Protein AF-A0A6G9CV41-F1 (afdb_monomer)

Secondary structure (DSSP, 8-state):
-PPPEEEEEESSSSSHHHHHHHHHHHHHGGGSEEEEEESS--SS--HHHHHHHHTTT---TT----B--HHHHHT-SEEEESS-GGGSPP-TT-EEEE------TT--HHHHHHHHHHHHHHHHHHHHHHHHHHHHHHHHHS-PPP------------------------------

pLDDT: mean 81.45, std 17.75, range [38.91, 98.25]

Structure (mmCIF, N/CA/C/O backbone):
data_AF-A0A6G9CV41-F1
#
_entry.id   AF-A0A6G9CV41-F1
#
loop_
_atom_site.group_PDB
_atom_site.id
_atom_site.type_symbol
_atom_site.label_atom_id
_atom_site.label_alt_id
_atom_site.label_comp_id
_atom_site.label_asym_id
_atom_site.label_entity_id
_atom_site.label_seq_id
_atom_site.pdbx_PDB_ins_code
_atom_site.Cartn_x
_atom_site.Cartn_y
_atom_site.Cartn_z
_atom_site.occupancy
_atom_site.B_iso_or_equiv
_atom_site.auth_seq_id
_atom_site.auth_comp_id
_atom_site.auth_asym_id
_atom_site.auth_atom_id
_atom_site.pdbx_PDB_model_num
ATOM 1 N N . MET A 1 1 ? -14.708 -3.756 19.371 1.00 55.50 1 MET A N 1
ATOM 2 C CA . MET A 1 1 ? -14.633 -2.964 18.124 1.00 55.50 1 MET A CA 1
ATOM 3 C C . MET A 1 1 ? -13.743 -3.696 17.136 1.00 55.50 1 MET A C 1
ATOM 5 O O . MET A 1 1 ? -12.751 -4.275 17.571 1.00 55.50 1 MET A O 1
ATOM 9 N N . SER A 1 2 ? -14.109 -3.706 15.856 1.00 77.62 2 SER A N 1
ATOM 10 C CA . SER A 1 2 ? -13.261 -4.227 14.778 1.00 77.62 2 SER A CA 1
ATOM 11 C C . SER A 1 2 ? -12.025 -3.343 14.586 1.00 77.62 2 SER A C 1
ATOM 13 O O . SER A 1 2 ? -12.029 -2.160 14.935 1.00 77.62 2 SER A O 1
ATOM 15 N N . LYS A 1 3 ? -10.938 -3.938 14.090 1.00 87.19 3 LYS A N 1
ATOM 16 C CA . LYS A 1 3 ? -9.733 -3.202 13.695 1.00 87.19 3 LYS A CA 1
ATOM 17 C C . LYS A 1 3 ? -10.045 -2.410 12.416 1.00 87.19 3 LYS A C 1
ATOM 19 O O . LYS A 1 3 ? -10.735 -2.965 11.563 1.00 87.19 3 LYS A O 1
ATOM 24 N N . PRO A 1 4 ? -9.558 -1.163 12.261 1.00 92.19 4 PRO A N 1
ATOM 25 C CA . PRO A 1 4 ? -9.661 -0.456 10.991 1.00 92.19 4 PRO A CA 1
ATOM 26 C C . PRO A 1 4 ? -8.990 -1.258 9.884 1.00 92.19 4 PRO A C 1
ATOM 28 O O . PRO A 1 4 ? -7.969 -1.904 10.122 1.00 92.19 4 PRO A O 1
ATOM 31 N N . SER A 1 5 ? -9.536 -1.178 8.682 1.00 94.00 5 SER A N 1
ATOM 32 C CA . SER A 1 5 ? -9.047 -1.913 7.523 1.00 94.00 5 SER A CA 1
ATOM 33 C C . SER A 1 5 ? -8.677 -0.977 6.374 1.00 94.00 5 SER A C 1
ATOM 35 O O . SER A 1 5 ? -9.426 -0.063 6.021 1.00 94.00 5 SER A O 1
ATOM 37 N N . VAL A 1 6 ? -7.497 -1.190 5.789 1.00 96.56 6 VAL A N 1
ATOM 38 C CA . VAL A 1 6 ? -6.932 -0.343 4.731 1.00 96.56 6 VAL A CA 1
ATOM 39 C C . VAL A 1 6 ? -6.604 -1.182 3.500 1.00 96.56 6 VAL A C 1
ATOM 41 O O . VAL A 1 6 ? -5.874 -2.171 3.586 1.00 96.56 6 VAL A O 1
ATOM 44 N N . LEU A 1 7 ? -7.094 -0.746 2.340 1.00 96.25 7 LEU A N 1
ATOM 45 C CA . LEU A 1 7 ? -6.783 -1.316 1.033 1.00 96.25 7 LEU A CA 1
ATOM 46 C C . LEU A 1 7 ? -5.923 -0.360 0.209 1.00 96.25 7 LEU A C 1
ATOM 48 O O . LEU A 1 7 ? -6.347 0.744 -0.122 1.00 96.25 7 LEU A O 1
ATOM 52 N N . PHE A 1 8 ? -4.750 -0.828 -0.207 1.00 96.25 8 PHE A N 1
ATOM 53 C CA . PHE A 1 8 ? -3.878 -0.133 -1.150 1.00 96.25 8 PHE A CA 1
ATOM 54 C C . PHE A 1 8 ? -4.055 -0.659 -2.578 1.00 96.25 8 PHE A C 1
ATOM 56 O O . PHE A 1 8 ? -3.847 -1.845 -2.840 1.00 96.25 8 PHE A O 1
ATOM 63 N N . VAL A 1 9 ? -4.362 0.225 -3.527 1.00 94.06 9 VAL A N 1
ATOM 64 C CA . VAL A 1 9 ? -4.626 -0.136 -4.926 1.00 94.06 9 VAL A CA 1
ATOM 65 C C . VAL A 1 9 ? -3.662 0.583 -5.865 1.00 94.06 9 VAL A C 1
ATOM 67 O O . VAL A 1 9 ? -3.531 1.802 -5.820 1.00 94.06 9 VAL A O 1
ATOM 70 N N . CYS A 1 10 ? -3.001 -0.159 -6.752 1.00 91.88 10 CYS A N 1
ATOM 71 C CA . CYS A 1 10 ? -2.291 0.405 -7.909 1.00 91.88 10 CYS A CA 1
ATOM 72 C C . CYS A 1 10 ? -2.593 -0.419 -9.171 1.00 91.88 10 CYS A C 1
ATOM 74 O O . CYS A 1 10 ? -3.438 -1.303 -9.127 1.00 91.88 10 CYS A O 1
ATOM 76 N N . VAL A 1 11 ? -1.948 -0.152 -10.309 1.00 91.25 11 VAL A N 1
ATOM 77 C CA . VAL A 1 11 ? -2.219 -0.925 -11.539 1.00 91.25 11 VAL A CA 1
ATOM 78 C C . VAL A 1 11 ? -1.782 -2.386 -11.382 1.00 91.25 11 VAL A C 1
ATOM 80 O O . VAL A 1 11 ? -2.610 -3.291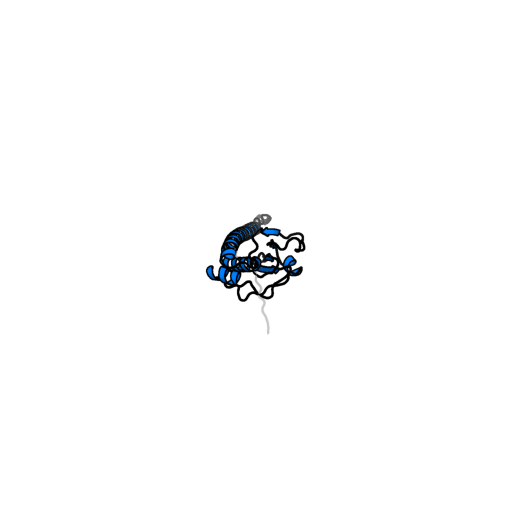 -11.400 1.00 91.25 11 VAL A O 1
ATOM 83 N N . HIS A 1 12 ? -0.489 -2.615 -11.143 1.00 91.94 12 HIS A N 1
ATOM 84 C CA . HIS A 1 12 ? 0.109 -3.954 -11.217 1.00 91.94 12 HIS A CA 1
ATOM 85 C C . HIS A 1 12 ? 0.164 -4.727 -9.898 1.00 91.94 12 HIS A C 1
ATOM 87 O O . HIS A 1 12 ? 0.613 -5.868 -9.878 1.00 91.94 12 HIS A O 1
ATOM 93 N N . ASN A 1 13 ? -0.201 -4.103 -8.778 1.00 94.06 13 ASN A N 1
ATOM 94 C CA . ASN A 1 13 ? 0.005 -4.649 -7.433 1.00 94.06 13 ASN A CA 1
ATOM 95 C C . ASN A 1 13 ? 1.415 -5.223 -7.177 1.00 94.06 13 ASN A C 1
ATOM 97 O O . ASN A 1 13 ? 1.583 -6.189 -6.440 1.00 94.06 13 ASN A O 1
ATOM 101 N N . ALA A 1 14 ? 2.434 -4.619 -7.791 1.00 92.50 14 ALA A N 1
ATOM 102 C CA . ALA A 1 14 ? 3.810 -5.118 -7.763 1.00 92.50 14 ALA A CA 1
ATOM 103 C C . ALA A 1 14 ? 4.819 -4.119 -7.173 1.00 92.50 14 ALA A C 1
ATOM 105 O O . ALA A 1 14 ? 5.957 -4.487 -6.916 1.00 92.50 14 ALA A O 1
ATOM 106 N N . GLY A 1 15 ? 4.428 -2.857 -6.969 1.00 92.69 15 GLY A N 1
ATOM 107 C CA . GLY A 1 15 ? 5.320 -1.782 -6.514 1.00 92.69 15 GLY A CA 1
ATOM 108 C C . GLY A 1 15 ? 4.691 -0.958 -5.397 1.00 92.69 15 GLY A C 1
ATOM 109 O O . GLY A 1 15 ? 4.637 -1.405 -4.258 1.00 92.69 15 GLY A O 1
ATOM 110 N N . ARG A 1 16 ? 4.166 0.229 -5.733 1.00 94.06 16 ARG A N 1
ATOM 111 C CA . ARG A 1 16 ? 3.591 1.212 -4.787 1.00 94.06 16 ARG A CA 1
ATOM 112 C C . ARG A 1 16 ? 2.664 0.600 -3.727 1.00 94.06 16 ARG A C 1
ATOM 114 O O . ARG A 1 16 ? 2.904 0.764 -2.537 1.00 94.06 16 ARG A O 1
ATOM 121 N N . SER A 1 17 ? 1.655 -0.165 -4.144 1.00 95.06 17 SER A N 1
ATOM 122 C CA . SER A 1 17 ? 0.706 -0.799 -3.217 1.00 95.06 17 SER A CA 1
ATOM 123 C C . SER A 1 17 ? 1.328 -1.878 -2.329 1.00 95.06 17 SER A C 1
ATOM 125 O O . SER A 1 17 ? 0.874 -2.052 -1.204 1.00 95.06 17 SER A O 1
ATOM 127 N N . GLN A 1 18 ? 2.358 -2.587 -2.805 1.00 96.44 18 GLN A N 1
ATOM 128 C CA . GLN A 1 18 ? 3.073 -3.587 -2.006 1.00 96.44 18 GLN A CA 1
ATOM 129 C C . GLN A 1 18 ? 3.981 -2.919 -0.977 1.00 96.44 18 GLN A C 1
ATOM 131 O O . GLN A 1 18 ? 3.980 -3.318 0.181 1.00 96.44 18 GLN A O 1
ATOM 136 N N . MET A 1 19 ? 4.692 -1.856 -1.368 1.00 96.81 19 MET A N 1
ATOM 137 C CA . MET A 1 19 ? 5.495 -1.061 -0.435 1.00 96.81 19 MET A CA 1
ATOM 138 C C . MET A 1 19 ? 4.618 -0.445 0.660 1.00 96.81 19 MET A C 1
ATOM 140 O O . MET A 1 19 ? 4.931 -0.570 1.840 1.00 96.81 19 MET A O 1
ATOM 144 N N . ALA A 1 20 ? 3.479 0.148 0.286 1.00 97.38 20 ALA A N 1
ATOM 145 C CA . ALA A 1 20 ? 2.549 0.745 1.242 1.00 97.38 20 ALA A CA 1
ATOM 146 C C . ALA A 1 20 ? 1.973 -0.290 2.222 1.00 97.38 20 ALA A C 1
ATOM 148 O O . ALA A 1 20 ? 1.951 -0.052 3.429 1.00 97.38 20 ALA A O 1
ATOM 149 N N . ALA A 1 21 ? 1.573 -1.464 1.720 1.00 97.25 21 ALA A N 1
ATOM 150 C CA . ALA A 1 21 ? 1.106 -2.557 2.566 1.00 97.25 21 ALA A CA 1
ATOM 151 C C . ALA A 1 21 ? 2.210 -3.099 3.487 1.00 97.25 21 ALA A C 1
ATOM 153 O O . ALA A 1 21 ? 1.949 -3.360 4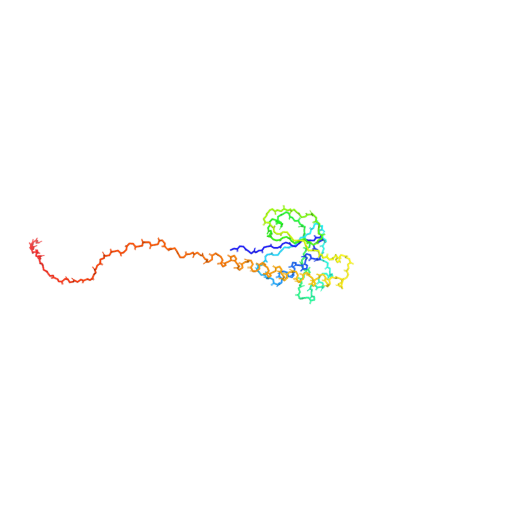.661 1.00 97.25 21 ALA A O 1
ATOM 154 N N . GLY A 1 22 ? 3.439 -3.228 2.981 1.00 97.12 22 GLY A N 1
ATOM 155 C CA . GLY A 1 22 ? 4.604 -3.629 3.766 1.00 97.12 22 GLY A CA 1
ATOM 156 C C . GLY A 1 22 ? 4.883 -2.667 4.919 1.00 97.12 22 GLY A C 1
ATOM 157 O O . GLY A 1 22 ? 4.965 -3.104 6.064 1.00 97.12 22 GLY A O 1
ATOM 158 N N . PHE A 1 23 ? 4.940 -1.359 4.647 1.00 98.25 23 PHE A N 1
ATOM 159 C CA . PHE A 1 23 ? 5.115 -0.347 5.693 1.00 98.25 23 PHE A CA 1
ATOM 160 C C . PHE A 1 23 ? 3.979 -0.355 6.708 1.00 98.25 23 PHE A C 1
ATOM 162 O O . PHE A 1 23 ? 4.246 -0.365 7.905 1.00 98.25 23 PHE A O 1
ATOM 169 N N . LEU A 1 24 ? 2.719 -0.379 6.258 1.00 96.94 24 LEU A N 1
ATOM 170 C CA . LEU A 1 24 ? 1.586 -0.325 7.180 1.00 96.94 24 LEU A CA 1
ATOM 171 C C . LEU A 1 24 ? 1.568 -1.555 8.091 1.00 96.94 24 LEU A C 1
ATOM 173 O O . LEU A 1 24 ? 1.383 -1.413 9.294 1.00 96.94 24 LEU A O 1
ATOM 177 N N . SER A 1 25 ? 1.831 -2.741 7.539 1.00 95.44 25 SER A N 1
ATOM 178 C CA . SER A 1 25 ? 1.882 -3.984 8.319 1.00 95.44 25 SER A CA 1
ATOM 179 C C . SER A 1 25 ? 3.046 -3.979 9.312 1.00 95.44 25 SER A C 1
ATOM 181 O O . SER A 1 25 ? 2.894 -4.429 10.443 1.00 95.44 25 SER A O 1
ATOM 183 N N . HIS A 1 26 ? 4.203 -3.448 8.905 1.00 96.00 26 HIS A N 1
ATOM 184 C CA . HIS A 1 26 ? 5.389 -3.364 9.754 1.00 96.00 26 HIS A CA 1
ATOM 185 C C . HIS A 1 26 ? 5.220 -2.360 10.905 1.00 96.00 26 HIS A C 1
ATOM 187 O O . HIS A 1 26 ? 5.580 -2.660 12.039 1.00 96.00 26 HIS A O 1
ATOM 193 N N . LEU A 1 27 ? 4.661 -1.181 10.622 1.00 94.69 27 LEU A N 1
ATOM 194 C CA . LEU A 1 27 ? 4.562 -0.074 11.577 1.00 94.69 27 LEU A CA 1
ATOM 195 C C . LEU A 1 27 ? 3.320 -0.164 12.476 1.00 94.69 27 LEU A C 1
ATOM 197 O O . LEU A 1 27 ? 3.397 0.169 13.656 1.00 94.69 27 LEU A O 1
ATOM 201 N N . ALA A 1 28 ? 2.176 -0.609 11.946 1.00 92.38 28 ALA A N 1
ATOM 202 C CA . ALA A 1 28 ? 0.931 -0.716 12.713 1.00 92.38 28 ALA A CA 1
ATOM 203 C C . ALA A 1 28 ? 0.759 -2.074 13.412 1.00 92.38 28 ALA A C 1
ATOM 205 O O . ALA A 1 28 ? -0.084 -2.199 14.306 1.00 92.38 28 ALA A O 1
ATOM 206 N N . GLY A 1 29 ? 1.521 -3.095 13.003 1.00 90.31 29 GLY A N 1
ATOM 207 C CA . GLY A 1 29 ? 1.375 -4.462 13.493 1.00 90.31 29 GLY A CA 1
ATOM 208 C C . GLY A 1 29 ? -0.077 -4.936 13.412 1.00 90.31 29 GLY A C 1
ATOM 209 O O . GLY A 1 29 ? -0.747 -4.794 12.394 1.00 90.31 29 GLY A O 1
ATO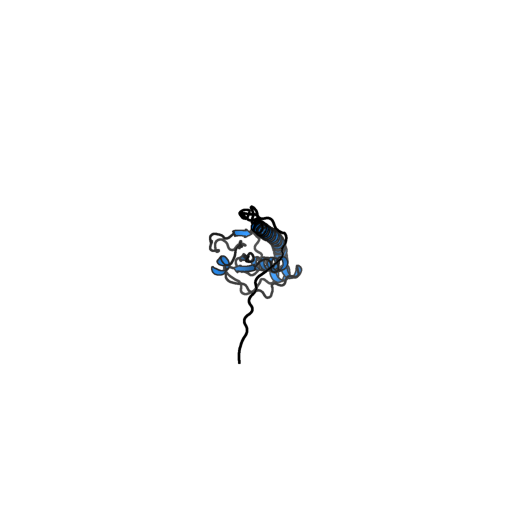M 210 N N . ASP A 1 30 ? -0.594 -5.441 14.530 1.00 88.31 30 ASP A N 1
ATOM 211 C CA . ASP A 1 30 ? -1.958 -5.959 14.625 1.00 88.31 30 ASP A CA 1
ATOM 212 C C . ASP A 1 30 ? -3.038 -4.884 14.825 1.00 88.31 30 ASP A C 1
ATOM 214 O O . ASP A 1 30 ? -4.204 -5.233 15.026 1.00 88.31 30 ASP A O 1
ATOM 218 N N . ALA A 1 31 ? -2.705 -3.591 14.829 1.00 89.75 31 ALA A N 1
ATOM 219 C CA . ALA A 1 31 ? -3.686 -2.538 15.094 1.00 89.75 31 ALA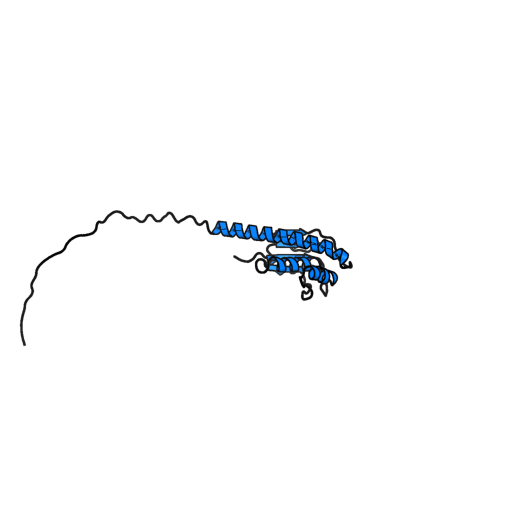 A CA 1
ATOM 220 C C . ALA A 1 31 ? -4.638 -2.283 13.914 1.00 89.75 31 ALA A C 1
ATOM 222 O O . ALA A 1 31 ? -5.771 -1.846 14.142 1.00 89.75 31 ALA A O 1
ATOM 223 N N . ILE A 1 32 ? -4.181 -2.554 12.685 1.00 93.94 32 ILE A N 1
ATOM 224 C CA . ILE A 1 32 ? -4.857 -2.227 11.424 1.00 93.94 32 ILE A CA 1
ATOM 225 C C . ILE A 1 32 ? -4.792 -3.444 10.493 1.00 93.94 32 ILE A C 1
ATOM 227 O O . ILE A 1 32 ? -3.737 -4.048 10.325 1.00 93.94 32 ILE A O 1
ATOM 231 N N . GLU A 1 33 ? -5.914 -3.807 9.874 1.00 94.88 33 GLU A N 1
ATOM 232 C CA . GLU A 1 33 ? -5.943 -4.824 8.822 1.00 94.88 33 GLU A CA 1
ATOM 233 C C . GLU A 1 33 ? -5.445 -4.236 7.502 1.00 94.88 33 GLU A C 1
ATOM 235 O O . GLU A 1 33 ? -5.930 -3.198 7.048 1.00 94.88 33 GLU A O 1
ATOM 240 N N . VAL A 1 34 ? -4.490 -4.911 6.863 1.00 96.06 34 VAL A N 1
ATOM 241 C CA . VAL A 1 34 ? -3.823 -4.407 5.659 1.00 96.06 34 VAL A CA 1
ATOM 242 C C . VAL A 1 34 ? -4.120 -5.301 4.466 1.00 96.06 34 VAL A C 1
ATOM 244 O O . VAL A 1 34 ? -3.922 -6.516 4.507 1.00 96.06 34 VAL A O 1
ATOM 247 N N . ARG A 1 35 ? -4.564 -4.689 3.368 1.00 96.00 35 ARG A N 1
ATOM 248 C CA . ARG A 1 35 ? -4.793 -5.348 2.081 1.00 96.00 35 ARG A CA 1
ATOM 249 C C . ARG A 1 35 ? -4.114 -4.564 0.965 1.00 96.00 35 ARG A C 1
ATOM 251 O O . ARG A 1 35 ? -3.964 -3.344 1.031 1.00 96.00 35 ARG A O 1
ATOM 258 N N . SER A 1 36 ? -3.731 -5.261 -0.099 1.00 96.25 36 SER A N 1
ATOM 259 C CA . SER A 1 36 ? -3.302 -4.632 -1.344 1.00 96.25 36 SER A CA 1
ATOM 260 C C . SER A 1 36 ? -3.878 -5.380 -2.541 1.00 96.25 36 SER A C 1
ATOM 262 O O . SER A 1 36 ? -4.067 -6.596 -2.490 1.00 96.25 36 SER A O 1
ATOM 264 N N . ALA A 1 37 ? -4.181 -4.644 -3.606 1.00 95.12 37 ALA A N 1
ATOM 265 C CA . ALA A 1 37 ? -4.671 -5.208 -4.857 1.00 95.12 37 ALA A CA 1
ATOM 266 C C . ALA A 1 37 ? -4.253 -4.352 -6.060 1.00 95.12 37 ALA A C 1
ATOM 268 O O . ALA A 1 37 ? -3.629 -3.293 -5.905 1.00 95.12 37 ALA A O 1
ATOM 269 N N . GLY A 1 38 ? -4.562 -4.820 -7.267 1.00 92.56 38 GLY A N 1
ATOM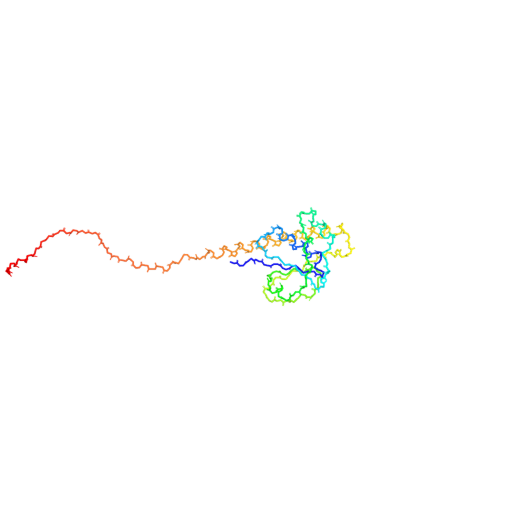 270 C CA . GLY A 1 38 ? -4.366 -4.038 -8.477 1.00 92.56 38 GLY A CA 1
ATOM 271 C C . GLY A 1 38 ? -5.356 -4.343 -9.582 1.00 92.56 38 GLY A C 1
ATOM 272 O O . GLY A 1 38 ? -5.951 -5.417 -9.614 1.00 92.56 38 GLY A O 1
ATOM 273 N N . SER A 1 39 ? -5.562 -3.367 -10.463 1.00 89.50 39 SER A N 1
ATOM 274 C CA . SER A 1 39 ? -6.521 -3.469 -11.568 1.00 89.50 39 SER A CA 1
ATOM 275 C C . SER A 1 39 ? -6.054 -4.406 -12.684 1.00 89.50 39 SER A C 1
ATOM 277 O O . SER A 1 39 ? -6.880 -5.042 -13.331 1.00 89.50 39 SER A O 1
ATOM 279 N N . ALA A 1 40 ? -4.741 -4.522 -12.886 1.00 90.00 40 ALA A N 1
ATOM 280 C CA . ALA A 1 40 ? -4.110 -5.430 -13.837 1.00 90.00 40 ALA A CA 1
ATOM 281 C C . ALA A 1 40 ? -2.834 -6.024 -13.209 1.00 90.00 40 ALA A C 1
ATOM 283 O O . ALA A 1 40 ? -1.738 -5.554 -13.508 1.00 90.00 40 ALA A O 1
ATOM 284 N N . PRO A 1 41 ? -2.953 -7.000 -12.287 1.00 91.69 41 PRO A N 1
ATOM 285 C CA . PRO A 1 41 ? -1.823 -7.523 -11.523 1.00 91.69 41 PRO A CA 1
ATOM 286 C C . PRO A 1 41 ? -0.708 -8.082 -12.409 1.00 91.69 41 PRO A C 1
ATOM 288 O O . PRO A 1 41 ? -0.978 -8.763 -13.396 1.00 91.69 41 PRO A O 1
ATOM 291 N N . ALA A 1 42 ? 0.542 -7.824 -12.029 1.00 91.62 42 ALA A N 1
ATOM 292 C CA . ALA A 1 42 ? 1.692 -8.501 -12.623 1.00 91.62 42 ALA A CA 1
ATOM 293 C C . ALA A 1 42 ? 1.814 -9.945 -12.104 1.00 91.62 42 ALA A C 1
ATOM 295 O O . ALA A 1 42 ? 1.141 -10.336 -11.155 1.00 91.62 42 ALA A O 1
ATOM 296 N N . GLU A 1 43 ? 2.715 -10.730 -12.692 1.00 91.88 43 GLU A N 1
ATOM 297 C CA . GLU A 1 43 ? 2.980 -12.100 -12.228 1.00 91.88 43 GLU A CA 1
ATOM 298 C C . GLU A 1 43 ? 3.737 -12.129 -10.894 1.00 91.88 43 GLU A C 1
ATOM 300 O O . GLU A 1 43 ? 3.483 -12.981 -10.044 1.00 91.88 43 GLU A O 1
ATOM 305 N N . THR A 1 44 ? 4.652 -11.179 -10.686 1.00 92.94 44 THR A N 1
ATOM 306 C CA . THR A 1 44 ? 5.504 -11.109 -9.494 1.00 92.94 44 THR A CA 1
ATOM 307 C C . THR A 1 44 ? 5.608 -9.687 -8.959 1.00 92.94 44 THR A C 1
ATOM 309 O O . THR A 1 44 ? 5.363 -8.704 -9.664 1.00 92.94 44 THR A O 1
ATOM 312 N N . VAL A 1 45 ? 6.009 -9.566 -7.693 1.00 93.94 45 VAL A N 1
ATOM 313 C CA . VAL A 1 45 ? 6.405 -8.279 -7.108 1.00 93.94 45 VAL A CA 1
ATOM 314 C C . VAL A 1 45 ? 7.632 -7.745 -7.856 1.00 93.94 45 VAL A C 1
ATOM 316 O O . VAL A 1 45 ? 8.487 -8.511 -8.303 1.00 93.94 45 VAL A O 1
ATOM 319 N N . ASN A 1 46 ? 7.712 -6.426 -8.021 1.00 91.88 46 ASN A N 1
ATOM 320 C CA . ASN A 1 46 ? 8.840 -5.767 -8.665 1.00 91.88 46 ASN A CA 1
ATOM 321 C C . ASN A 1 46 ? 10.095 -5.940 -7.795 1.00 91.88 46 ASN A C 1
ATOM 323 O O . ASN A 1 46 ? 10.103 -5.519 -6.637 1.00 91.88 46 ASN A O 1
ATOM 327 N N . SER A 1 47 ? 11.163 -6.511 -8.356 1.00 94.00 47 SER A N 1
ATOM 328 C CA . SER A 1 47 ? 12.422 -6.743 -7.640 1.00 94.00 47 SER A CA 1
ATOM 329 C C . SER A 1 47 ? 13.026 -5.458 -7.073 1.00 94.00 47 SER A C 1
ATOM 331 O O . SER A 1 47 ? 13.491 -5.460 -5.940 1.00 94.00 47 SER A O 1
ATOM 333 N N . ALA A 1 48 ? 12.922 -4.332 -7.784 1.00 93.94 48 ALA A N 1
ATOM 334 C CA . ALA A 1 48 ? 13.398 -3.044 -7.288 1.00 93.94 48 ALA A CA 1
ATOM 335 C C . ALA A 1 48 ? 12.603 -2.564 -6.060 1.00 93.94 48 ALA A C 1
ATOM 337 O O . ALA A 1 48 ? 13.163 -1.921 -5.178 1.00 93.94 48 ALA A O 1
ATOM 338 N N . ALA A 1 49 ? 11.311 -2.902 -5.966 1.00 94.38 49 ALA A N 1
ATOM 339 C CA . ALA A 1 49 ? 10.516 -2.634 -4.767 1.00 94.38 49 ALA A CA 1
ATOM 340 C C . ALA A 1 49 ? 10.908 -3.559 -3.608 1.00 94.38 49 ALA A C 1
ATOM 342 O O . ALA A 1 49 ? 10.990 -3.097 -2.473 1.00 94.38 49 ALA A O 1
ATOM 343 N N . VAL A 1 50 ? 11.193 -4.837 -3.884 1.00 95.62 50 VAL A N 1
ATOM 344 C CA . VAL A 1 50 ? 11.716 -5.781 -2.880 1.00 95.62 50 VAL A CA 1
ATOM 345 C C . VAL A 1 50 ? 13.038 -5.269 -2.308 1.00 95.62 50 VAL A C 1
ATOM 347 O O . VAL A 1 50 ? 13.171 -5.147 -1.094 1.00 95.62 50 VAL A O 1
ATOM 350 N N . GLU A 1 51 ? 13.987 -4.908 -3.173 1.00 95.94 51 GLU A N 1
ATOM 351 C CA . GLU A 1 51 ? 15.289 -4.364 -2.779 1.00 95.94 51 GLU A CA 1
ATOM 352 C C . GLU A 1 51 ? 15.138 -3.061 -1.978 1.00 95.94 51 GLU A C 1
ATOM 354 O O . GLU A 1 51 ? 15.729 -2.922 -0.907 1.00 95.94 51 GLU A O 1
ATOM 359 N N . ALA A 1 52 ? 14.283 -2.136 -2.429 1.00 96.12 52 ALA A N 1
ATOM 360 C CA . ALA A 1 52 ? 14.043 -0.875 -1.730 1.00 96.12 52 ALA A CA 1
ATOM 361 C C . ALA A 1 52 ? 13.450 -1.078 -0.326 1.00 96.12 52 ALA A C 1
ATOM 363 O O . ALA A 1 52 ? 13.814 -0.354 0.602 1.00 96.12 52 ALA A O 1
ATOM 364 N N . MET A 1 53 ? 12.537 -2.036 -0.154 1.00 97.56 53 MET A N 1
ATOM 365 C CA . MET A 1 53 ? 11.940 -2.341 1.151 1.00 97.56 53 MET A CA 1
ATOM 366 C C . MET A 1 53 ? 12.913 -3.090 2.067 1.00 97.56 53 MET A C 1
ATOM 368 O O . MET A 1 53 ? 12.943 -2.825 3.270 1.00 97.56 53 MET A O 1
ATOM 372 N N . ALA A 1 54 ? 13.770 -3.949 1.510 1.00 97.31 54 ALA A N 1
ATOM 373 C CA . ALA A 1 54 ? 14.804 -4.646 2.269 1.00 97.31 54 ALA A CA 1
ATOM 374 C C . ALA A 1 54 ? 15.807 -3.672 2.916 1.00 97.31 54 ALA A C 1
ATOM 376 O O . ALA A 1 54 ? 16.243 -3.911 4.041 1.00 97.31 54 ALA A O 1
ATOM 377 N N . GLU A 1 55 ? 16.103 -2.527 2.282 1.00 97.38 55 GLU A N 1
ATOM 378 C CA . GLU A 1 55 ? 16.899 -1.442 2.892 1.00 97.38 55 GLU A CA 1
ATOM 379 C C . GLU A 1 55 ? 16.259 -0.868 4.171 1.00 97.38 55 GLU A C 1
ATOM 381 O O . GLU A 1 55 ? 16.961 -0.345 5.036 1.00 97.38 55 GLU A O 1
ATOM 386 N N . ARG A 1 56 ? 14.931 -0.974 4.308 1.00 97.19 56 ARG A N 1
ATOM 387 C CA . ARG A 1 56 ? 14.169 -0.602 5.512 1.00 97.19 56 ARG A CA 1
ATOM 388 C C . ARG A 1 56 ? 13.939 -1.781 6.464 1.00 97.19 56 ARG A C 1
ATOM 390 O O . ARG A 1 56 ? 13.250 -1.624 7.464 1.00 97.19 56 ARG A O 1
ATOM 397 N N . GLY A 1 57 ? 14.506 -2.954 6.173 1.00 96.38 57 GLY A N 1
ATOM 398 C CA . GLY A 1 57 ? 14.317 -4.169 6.967 1.00 96.38 57 GLY A CA 1
ATOM 399 C C . GLY A 1 57 ? 12.952 -4.837 6.778 1.00 96.38 57 GLY A C 1
ATOM 400 O O . GLY A 1 57 ? 12.546 -5.631 7.625 1.00 96.38 57 GLY A O 1
ATOM 401 N N . ILE A 1 58 ? 12.239 -4.529 5.689 1.00 97.25 58 ILE A N 1
ATOM 402 C CA . ILE A 1 58 ? 10.914 -5.081 5.389 1.00 97.25 58 ILE A CA 1
ATOM 403 C C . ILE A 1 58 ? 11.020 -5.991 4.164 1.00 97.25 58 ILE A C 1
ATOM 405 O O . ILE A 1 58 ? 11.339 -5.536 3.068 1.00 97.25 58 ILE A O 1
ATOM 409 N N . ASP A 1 59 ? 10.711 -7.275 4.332 1.00 95.94 59 ASP A N 1
ATOM 410 C CA . ASP A 1 59 ? 10.674 -8.230 3.225 1.00 95.94 59 ASP A CA 1
ATOM 411 C C . ASP A 1 59 ? 9.261 -8.338 2.632 1.00 95.94 59 ASP A C 1
ATOM 413 O O . ASP A 1 59 ? 8.313 -8.752 3.301 1.00 95.94 59 ASP A O 1
ATOM 417 N N . ILE A 1 60 ? 9.128 -7.976 1.353 1.00 96.00 60 ILE A N 1
ATOM 418 C CA . ILE A 1 60 ? 7.891 -8.125 0.572 1.00 96.00 60 ILE A CA 1
ATOM 419 C C . ILE A 1 60 ? 8.012 -9.177 -0.544 1.00 96.00 60 ILE A C 1
ATOM 421 O O . ILE A 1 60 ? 7.094 -9.316 -1.350 1.00 96.00 60 ILE A O 1
ATOM 425 N N . SER A 1 61 ? 9.117 -9.927 -0.608 1.00 94.06 61 SER A N 1
ATOM 426 C CA . SER A 1 61 ? 9.392 -10.902 -1.677 1.00 94.06 61 SER A CA 1
ATOM 427 C C . SER A 1 61 ? 8.410 -12.076 -1.700 1.00 94.06 61 SER A C 1
ATOM 429 O O . SER A 1 61 ? 8.092 -12.595 -2.767 1.00 94.06 61 SER A O 1
ATOM 431 N N . ALA A 1 62 ? 7.888 -12.461 -0.533 1.00 92.12 62 ALA A N 1
ATOM 432 C CA . ALA A 1 62 ? 6.900 -13.527 -0.392 1.00 92.12 62 ALA A CA 1
ATOM 433 C C . ALA A 1 62 ? 5.466 -13.088 -0.747 1.00 92.12 62 ALA A C 1
ATOM 435 O O . ALA A 1 62 ? 4.550 -13.912 -0.734 1.00 92.12 62 ALA A O 1
ATOM 436 N N . GLN A 1 63 ? 5.243 -11.801 -1.031 1.00 93.25 63 GLN A N 1
ATOM 437 C CA . GLN A 1 63 ? 3.929 -11.319 -1.446 1.00 93.25 63 GLN A CA 1
ATOM 438 C C . GLN A 1 63 ? 3.655 -11.691 -2.903 1.00 93.25 63 GLN A C 1
ATOM 440 O O . GLN A 1 63 ? 4.561 -11.850 -3.719 1.0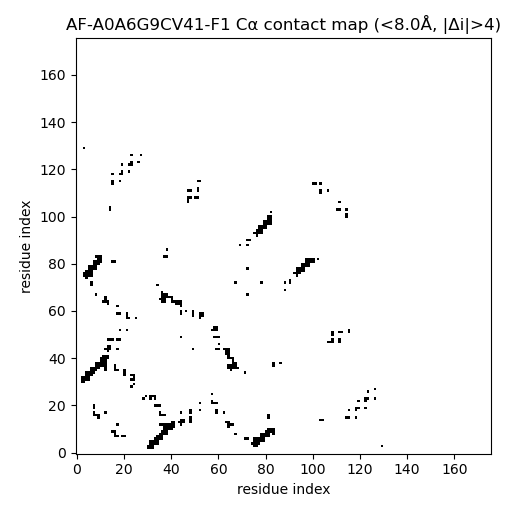0 93.25 63 GLN A O 1
ATOM 445 N N . SER A 1 64 ? 2.378 -11.813 -3.248 1.00 92.38 64 SER A N 1
ATOM 446 C CA . SER A 1 64 ? 1.944 -12.055 -4.625 1.00 92.38 64 SER A CA 1
ATOM 447 C C . SER A 1 64 ? 0.987 -10.951 -5.054 1.00 92.38 64 SER A C 1
ATOM 449 O O . SER A 1 64 ? 0.109 -10.594 -4.258 1.00 92.38 64 SER A O 1
ATOM 451 N N . PRO A 1 65 ? 1.128 -10.409 -6.277 1.00 95.00 65 PRO A N 1
ATOM 452 C CA . PRO A 1 65 ? 0.148 -9.491 -6.834 1.00 95.00 65 PRO A CA 1
ATOM 453 C C . PRO A 1 65 ? -1.257 -10.111 -6.878 1.00 95.00 65 PRO A C 1
ATOM 455 O O . PRO A 1 65 ? -1.426 -11.268 -7.261 1.00 95.00 65 PRO A O 1
ATOM 458 N N . LYS A 1 66 ? -2.275 -9.346 -6.476 1.00 94.56 66 LYS A N 1
ATOM 459 C CA . LYS A 1 66 ? -3.677 -9.791 -6.390 1.00 94.56 66 LYS A CA 1
ATOM 460 C C . LYS A 1 66 ? -4.594 -8.873 -7.183 1.00 94.56 66 LYS A C 1
ATOM 462 O O . LYS A 1 66 ? -4.412 -7.655 -7.181 1.00 94.56 66 LYS A O 1
ATOM 467 N N . ILE A 1 67 ? -5.602 -9.461 -7.826 1.00 94.69 67 ILE A N 1
ATOM 468 C CA . ILE A 1 67 ? -6.637 -8.717 -8.552 1.00 94.69 67 ILE A CA 1
ATOM 469 C C . ILE A 1 67 ? -7.513 -7.928 -7.580 1.00 94.69 67 ILE A C 1
ATOM 471 O O . ILE A 1 67 ? -7.866 -8.415 -6.506 1.00 94.69 67 ILE A O 1
ATOM 475 N N . LEU A 1 68 ? -7.852 -6.697 -7.955 1.00 92.25 68 LEU A N 1
ATOM 476 C CA . LEU A 1 68 ? -8.837 -5.893 -7.248 1.00 92.25 68 LEU A CA 1
ATOM 477 C C . LEU A 1 68 ? -10.217 -6.534 -7.395 1.00 92.25 68 LEU A C 1
ATOM 479 O O . LEU A 1 68 ? -10.748 -6.639 -8.499 1.00 92.25 68 LEU A O 1
ATOM 483 N N . THR A 1 69 ? -10.800 -6.940 -6.270 1.00 91.38 69 THR A N 1
ATOM 484 C CA . THR A 1 69 ? -12.165 -7.463 -6.203 1.00 91.38 69 THR A CA 1
ATOM 485 C C . THR A 1 69 ? -13.088 -6.463 -5.521 1.00 91.38 69 THR A C 1
ATOM 487 O O . THR A 1 69 ? -12.652 -5.636 -4.720 1.00 91.38 69 THR A O 1
ATOM 490 N N . VAL A 1 70 ? -14.383 -6.553 -5.827 1.00 89.88 70 VAL A N 1
ATOM 491 C CA . VAL A 1 70 ? -15.425 -5.779 -5.138 1.00 89.88 70 VAL A CA 1
ATOM 492 C C . VAL A 1 70 ? -15.388 -6.048 -3.633 1.00 89.88 70 VAL A C 1
ATOM 494 O O . VAL A 1 70 ? -15.366 -5.098 -2.853 1.00 89.88 70 VAL A O 1
ATOM 497 N N . ASP A 1 71 ? -15.287 -7.318 -3.246 1.00 90.50 71 ASP A N 1
ATOM 498 C CA . ASP A 1 71 ? -15.250 -7.742 -1.845 1.00 90.50 71 ASP A CA 1
ATOM 499 C C . ASP A 1 71 ? -14.075 -7.104 -1.094 1.00 90.50 71 ASP A C 1
ATOM 501 O O . ASP A 1 71 ? -14.254 -6.573 -0.005 1.00 90.50 71 ASP A O 1
ATOM 505 N N . ALA A 1 72 ? -12.888 -7.019 -1.710 1.00 90.31 72 ALA A N 1
ATOM 506 C CA . ALA A 1 72 ? -11.735 -6.368 -1.084 1.00 90.31 72 ALA A CA 1
ATOM 507 C C . ALA A 1 72 ? -11.999 -4.889 -0.758 1.00 90.31 72 ALA A C 1
ATOM 509 O O . ALA A 1 72 ? -11.520 -4.382 0.259 1.00 90.31 72 ALA A O 1
ATOM 510 N N . VAL A 1 73 ? -12.764 -4.192 -1.604 1.00 90.50 73 VAL A N 1
ATOM 511 C CA . VAL A 1 73 ? -13.182 -2.808 -1.353 1.00 90.50 73 VAL A CA 1
ATOM 512 C C . VAL A 1 73 ? -14.259 -2.769 -0.265 1.00 90.50 73 VAL A C 1
ATOM 514 O O . VAL A 1 73 ? -14.191 -1.927 0.628 1.00 90.50 73 VAL A O 1
ATOM 517 N N . GLN A 1 74 ? -15.233 -3.683 -0.301 1.00 90.12 74 GLN A N 1
ATOM 518 C CA . GLN A 1 74 ? -16.310 -3.795 0.692 1.00 90.12 74 GLN A CA 1
ATOM 519 C C . GLN A 1 74 ? -15.806 -4.116 2.102 1.00 90.12 74 GLN A C 1
ATOM 521 O O . GLN A 1 74 ? -16.321 -3.546 3.063 1.00 90.12 74 GLN A O 1
ATOM 526 N N . ASP A 1 75 ? -14.755 -4.915 2.214 1.00 91.19 75 ASP A N 1
ATOM 527 C CA . ASP A 1 75 ? -14.141 -5.318 3.480 1.00 91.19 75 ASP A CA 1
ATOM 528 C C . ASP A 1 75 ? -13.145 -4.286 4.030 1.00 91.19 75 ASP A C 1
ATOM 530 O O . ASP A 1 75 ? -12.466 -4.551 5.022 1.00 91.19 75 ASP A O 1
ATOM 534 N N . SER A 1 76 ? -13.007 -3.131 3.369 1.00 92.44 76 SER A N 1
ATOM 535 C CA . SER A 1 76 ? -12.044 -2.090 3.739 1.00 92.44 76 SER A CA 1
ATOM 536 C C . SER A 1 76 ? -12.729 -0.787 4.147 1.00 92.44 76 SER A C 1
ATOM 538 O O . SER A 1 76 ? -13.662 -0.336 3.483 1.00 92.44 76 SER A O 1
ATOM 540 N N . ASP A 1 77 ? -12.259 -0.150 5.214 1.00 92.88 77 ASP A N 1
ATOM 541 C CA . ASP A 1 77 ? -12.770 1.143 5.691 1.00 92.88 77 ASP A CA 1
ATOM 542 C C . ASP A 1 77 ? -12.134 2.308 4.924 1.00 92.88 77 ASP A C 1
ATOM 544 O O . ASP A 1 77 ? -12.796 3.298 4.593 1.00 92.88 77 ASP A O 1
ATOM 548 N N . VAL A 1 78 ? -10.841 2.171 4.612 1.00 94.44 78 VAL A N 1
ATOM 549 C CA . VAL A 1 78 ? -10.051 3.147 3.857 1.00 94.44 78 VAL A CA 1
ATOM 550 C C . VAL A 1 78 ? -9.504 2.502 2.590 1.00 94.44 78 VAL A C 1
ATOM 552 O O . VAL A 1 78 ? -8.870 1.450 2.635 1.00 94.44 78 VAL A O 1
ATOM 555 N N . VAL A 1 79 ? -9.708 3.155 1.452 1.00 94.31 79 VAL A N 1
ATOM 556 C CA . VAL A 1 79 ? -9.219 2.726 0.141 1.00 94.31 79 VAL A CA 1
ATOM 557 C C . VAL A 1 79 ? -8.277 3.795 -0.393 1.00 94.31 79 VAL A C 1
ATOM 559 O O . VAL A 1 79 ? -8.669 4.944 -0.586 1.00 94.31 79 VAL A O 1
ATOM 562 N N . ILE A 1 80 ? -7.024 3.417 -0.626 1.00 94.62 80 ILE A N 1
ATOM 563 C CA . ILE A 1 80 ? -5.963 4.310 -1.085 1.00 94.62 80 ILE A CA 1
ATOM 564 C C . ILE A 1 80 ? -5.576 3.923 -2.507 1.00 94.62 80 ILE A C 1
ATOM 566 O O . ILE A 1 80 ? -5.018 2.847 -2.734 1.00 94.62 80 ILE A O 1
ATOM 570 N N . THR A 1 81 ? -5.853 4.803 -3.463 1.00 92.06 81 THR A N 1
ATOM 571 C CA . THR A 1 81 ? -5.494 4.624 -4.872 1.00 92.06 81 THR A CA 1
ATOM 572 C C . THR A 1 81 ? -4.137 5.247 -5.168 1.00 92.06 81 THR A C 1
ATOM 574 O O . THR A 1 81 ? -3.784 6.294 -4.638 1.00 92.06 81 THR A O 1
ATOM 577 N N . MET A 1 82 ? -3.345 4.575 -5.999 1.00 90.69 82 MET A N 1
ATOM 578 C CA . MET A 1 82 ? -2.003 4.992 -6.410 1.00 90.69 82 MET A CA 1
ATOM 579 C C . MET A 1 82 ? -1.852 4.778 -7.917 1.00 90.69 82 MET A C 1
ATOM 581 O O . MET A 1 82 ? -1.165 3.858 -8.372 1.00 90.69 82 MET A O 1
ATOM 585 N N . GLY A 1 83 ? -2.554 5.602 -8.697 1.00 79.38 83 GLY A N 1
ATOM 586 C CA . GLY A 1 83 ? -2.441 5.620 -10.159 1.00 79.38 83 GLY A CA 1
ATOM 587 C C . GLY A 1 83 ? -3.223 4.534 -10.908 1.00 79.38 83 GLY A C 1
ATOM 588 O O . GLY A 1 83 ? -2.923 4.281 -12.068 1.00 79.38 83 GLY A O 1
ATOM 589 N N . CYS A 1 84 ? -4.215 3.885 -10.286 1.00 72.19 84 CYS A N 1
ATOM 590 C CA . CYS A 1 84 ? -5.129 2.958 -10.977 1.00 72.19 84 CYS A CA 1
ATOM 591 C C . CYS A 1 84 ? -6.309 3.650 -11.695 1.00 72.19 84 CYS A C 1
ATOM 593 O O . CYS A 1 84 ? -7.132 2.964 -12.308 1.00 72.19 84 CYS A O 1
ATOM 595 N N . GLY A 1 85 ? -6.400 4.983 -11.615 1.00 68.31 85 GLY A N 1
ATOM 596 C CA . GLY A 1 85 ? -7.508 5.773 -12.163 1.00 68.31 85 GLY A CA 1
ATOM 597 C C . GLY A 1 85 ? -8.862 5.404 -11.547 1.00 68.31 85 GLY A C 1
ATOM 598 O O . GLY A 1 85 ? -8.927 4.925 -10.414 1.00 68.31 85 GLY A O 1
ATOM 599 N N . ASP A 1 86 ? -9.927 5.549 -12.336 1.00 63.19 86 ASP A N 1
ATOM 600 C CA . ASP A 1 86 ? -11.327 5.331 -11.925 1.00 63.19 86 ASP A CA 1
ATOM 601 C C . ASP A 1 86 ? -11.755 3.851 -11.906 1.00 63.19 86 ASP A C 1
ATOM 603 O O . ASP A 1 86 ? -12.940 3.526 -11.897 1.00 63.19 86 ASP A O 1
ATOM 607 N N . THR A 1 87 ? -10.800 2.917 -11.905 1.00 66.94 87 THR A N 1
ATOM 608 C CA . THR A 1 87 ? -11.102 1.474 -11.937 1.00 66.94 87 THR A CA 1
ATOM 609 C C . THR A 1 87 ? -11.700 0.966 -10.614 1.00 66.94 87 THR A C 1
ATOM 611 O O . THR A 1 87 ? -12.190 -0.159 -10.535 1.00 66.94 87 THR A O 1
ATOM 614 N N . CYS A 1 88 ? -11.660 1.778 -9.555 1.00 66.81 88 CYS A N 1
ATOM 615 C CA . CYS A 1 88 ? -12.151 1.402 -8.236 1.00 66.81 88 CYS A CA 1
ATOM 616 C C . CYS A 1 88 ? -13.670 1.619 -8.110 1.00 66.81 88 CYS A C 1
ATOM 618 O O . CYS A 1 88 ? -14.128 2.759 -8.215 1.00 66.81 88 CYS A O 1
ATOM 620 N N . PRO A 1 89 ? -14.463 0.574 -7.804 1.00 70.25 89 PRO A N 1
ATOM 621 C CA . PRO A 1 89 ? -15.872 0.752 -7.474 1.00 70.25 89 PRO A CA 1
ATOM 622 C C . PRO A 1 89 ? -16.026 1.582 -6.190 1.00 70.25 89 PRO A C 1
ATOM 624 O O . PRO A 1 89 ? -15.356 1.334 -5.181 1.00 70.25 89 PRO A O 1
ATOM 627 N N . ILE A 1 90 ? -16.921 2.572 -6.227 1.00 75.38 90 ILE A N 1
ATOM 628 C CA . ILE A 1 90 ? -17.199 3.464 -5.097 1.00 75.38 90 ILE A CA 1
ATOM 629 C C . ILE A 1 90 ? -18.373 2.919 -4.283 1.00 75.38 90 ILE A C 1
ATOM 631 O O . ILE A 1 90 ? -19.473 2.741 -4.804 1.00 75.38 90 ILE A O 1
ATOM 635 N N . PHE A 1 91 ? -18.144 2.700 -2.990 1.00 77.88 91 PHE A N 1
ATOM 636 C CA . PHE A 1 91 ? -19.158 2.299 -2.021 1.00 77.88 91 PHE A CA 1
ATOM 637 C C . PHE A 1 91 ? -19.393 3.417 -0.998 1.00 77.88 91 PHE A C 1
ATOM 639 O O . PHE A 1 91 ? -18.437 4.051 -0.545 1.00 77.88 91 PHE A O 1
ATOM 646 N N . PRO A 1 92 ? -20.650 3.664 -0.593 1.00 79.56 92 PRO A N 1
ATOM 647 C CA . PRO A 1 92 ? -20.947 4.635 0.451 1.00 79.56 92 PRO A CA 1
ATOM 648 C C . PRO A 1 92 ? -20.356 4.196 1.799 1.00 79.56 92 PRO A C 1
ATOM 650 O O . PRO A 1 92 ? -20.275 3.006 2.098 1.00 79.56 92 PRO A O 1
ATOM 653 N N . GLY A 1 93 ? -19.967 5.170 2.627 1.00 82.69 93 GLY A N 1
ATOM 654 C CA . GLY A 1 93 ? -19.457 4.922 3.982 1.00 82.69 93 GLY A CA 1
ATOM 655 C C . GLY A 1 93 ? -17.976 4.538 4.070 1.00 82.69 93 GLY A C 1
ATOM 656 O O . GLY A 1 93 ? -17.520 4.197 5.156 1.00 82.69 93 GLY A O 1
ATOM 657 N N . LYS A 1 94 ? -17.222 4.610 2.966 1.00 87.38 94 LYS A N 1
ATOM 658 C CA . LYS A 1 94 ? -15.774 4.347 2.930 1.00 87.38 94 LYS A CA 1
ATOM 659 C C . LYS A 1 94 ? -14.978 5.610 2.641 1.00 87.38 94 LYS A C 1
ATOM 661 O O . LYS A 1 94 ? -15.441 6.492 1.918 1.00 87.38 94 LYS A O 1
ATOM 666 N N . SER A 1 95 ? -13.768 5.678 3.186 1.00 90.81 95 SER A N 1
ATOM 667 C CA . SER A 1 95 ? -12.836 6.778 2.936 1.00 90.81 95 SER A CA 1
ATOM 668 C C . SER A 1 95 ? -11.966 6.452 1.726 1.00 90.81 95 SER A C 1
ATOM 670 O O . SER A 1 95 ? -11.136 5.550 1.787 1.00 90.81 95 SER A O 1
ATOM 672 N N . TYR A 1 96 ? -12.152 7.178 0.625 1.00 90.50 96 TYR A N 1
ATOM 673 C CA . TYR A 1 96 ? -11.324 7.048 -0.575 1.00 90.50 96 TYR A CA 1
ATOM 674 C C . TYR A 1 96 ? -10.276 8.155 -0.608 1.00 90.50 96 TYR A C 1
ATOM 676 O O . TYR A 1 96 ? -10.603 9.330 -0.438 1.00 90.50 96 TYR A O 1
ATOM 684 N N . ARG A 1 97 ? -9.014 7.788 -0.833 1.00 91.75 97 ARG A N 1
ATOM 685 C CA . ARG A 1 97 ? -7.891 8.728 -0.888 1.00 91.75 97 ARG A CA 1
ATOM 686 C C . ARG A 1 97 ? -7.038 8.436 -2.105 1.00 91.75 97 ARG A C 1
ATOM 688 O O . ARG A 1 97 ? -6.637 7.294 -2.304 1.00 91.75 97 ARG A O 1
ATOM 695 N N . ASP A 1 98 ? -6.710 9.471 -2.864 1.00 91.31 98 ASP A N 1
ATOM 696 C CA . ASP A 1 98 ? -5.796 9.335 -3.990 1.00 91.31 98 ASP A CA 1
ATOM 697 C C . ASP A 1 98 ? -4.398 9.819 -3.616 1.00 91.31 98 ASP A C 1
ATOM 699 O O . ASP A 1 98 ? -4.185 10.961 -3.199 1.00 91.31 98 ASP A O 1
ATOM 703 N N . TRP A 1 99 ? -3.433 8.914 -3.720 1.00 92.69 99 TRP A N 1
ATOM 704 C CA . TRP A 1 99 ? -2.029 9.183 -3.489 1.00 92.69 99 TRP A CA 1
ATOM 705 C C . TRP A 1 99 ? -1.321 9.312 -4.829 1.00 92.69 99 TRP A C 1
ATOM 707 O O . TRP A 1 99 ? -0.837 8.337 -5.403 1.00 92.69 99 TRP A O 1
ATOM 717 N N . VAL A 1 100 ? -1.189 10.561 -5.276 1.00 87.00 100 VAL A N 1
ATOM 718 C CA . VAL A 1 100 ? -0.367 10.897 -6.440 1.00 87.00 100 VAL A CA 1
ATOM 719 C C . VAL A 1 100 ? 1.094 10.622 -6.090 1.00 87.00 100 VAL A C 1
ATOM 721 O O . VAL A 1 100 ? 1.642 11.223 -5.158 1.00 87.00 100 VAL A O 1
ATOM 724 N N . LEU A 1 101 ? 1.669 9.651 -6.794 1.00 84.69 101 LEU A N 1
ATOM 725 C CA . LEU A 1 101 ? 3.034 9.153 -6.665 1.00 84.69 101 LEU A CA 1
ATOM 726 C C . LEU A 1 101 ? 3.557 8.864 -8.070 1.00 84.69 101 LEU A C 1
ATOM 728 O O . LEU A 1 101 ? 2.812 8.317 -8.893 1.00 84.69 101 LEU A O 1
ATOM 732 N N . ASP A 1 102 ? 4.833 9.149 -8.303 1.00 78.12 102 ASP A N 1
ATOM 733 C CA . ASP A 1 102 ? 5.500 8.812 -9.559 1.00 78.12 102 ASP A CA 1
ATOM 734 C C . ASP A 1 102 ? 5.427 7.302 -9.832 1.00 78.12 102 ASP A C 1
ATOM 736 O O . ASP A 1 102 ? 5.325 6.486 -8.907 1.00 78.12 102 ASP A O 1
ATOM 740 N N . ASP A 1 103 ? 5.411 6.916 -11.110 1.00 68.75 103 ASP A N 1
ATOM 741 C CA . ASP A 1 103 ? 5.344 5.509 -11.499 1.00 68.75 103 ASP A CA 1
ATOM 742 C C . ASP A 1 103 ? 6.756 4.919 -11.657 1.00 68.75 103 ASP A C 1
ATOM 744 O O . ASP A 1 103 ? 7.468 5.303 -12.585 1.00 68.75 103 ASP A O 1
ATOM 748 N N . PRO A 1 104 ? 7.168 3.962 -10.803 1.00 69.81 104 PRO A N 1
ATOM 749 C CA . PRO A 1 104 ? 8.489 3.343 -10.895 1.00 69.81 104 PRO A CA 1
ATOM 750 C C . PRO A 1 104 ? 8.567 2.234 -11.956 1.00 69.81 104 PRO A C 1
ATOM 752 O O . PRO A 1 104 ? 9.554 1.499 -12.010 1.00 69.81 104 PRO A O 1
ATOM 755 N N . ALA A 1 105 ? 7.508 2.010 -12.741 1.00 67.25 105 ALA A N 1
ATOM 756 C CA . ALA A 1 105 ? 7.441 0.894 -13.677 1.00 67.25 105 ALA A CA 1
ATOM 757 C C . ALA A 1 105 ? 8.606 0.924 -14.684 1.00 67.25 105 ALA A C 1
ATOM 759 O O . ALA A 1 105 ? 8.829 1.911 -15.379 1.00 67.25 105 ALA A O 1
ATOM 760 N N . GLY A 1 106 ? 9.363 -0.176 -14.751 1.00 70.56 106 GLY A N 1
ATOM 761 C CA . GLY A 1 106 ? 10.535 -0.298 -15.625 1.00 70.56 106 GLY A CA 1
ATOM 762 C C . GLY A 1 106 ? 11.765 0.499 -15.176 1.00 70.56 106 GLY A C 1
ATOM 763 O O . GLY A 1 106 ? 12.767 0.507 -15.887 1.00 70.56 106 GLY A O 1
ATOM 764 N N . GLN A 1 107 ? 11.713 1.154 -14.015 1.00 77.81 107 GLN A N 1
ATOM 765 C CA . GLN A 1 107 ? 12.834 1.898 -13.450 1.00 77.81 107 GLN A CA 1
ATOM 766 C C . GLN A 1 107 ? 13.589 1.057 -12.412 1.00 77.81 107 GLN A C 1
ATOM 768 O O . GLN A 1 107 ? 13.040 0.140 -11.800 1.00 77.81 107 GLN A O 1
ATOM 773 N N . GLY A 1 108 ? 14.875 1.364 -12.234 1.00 87.19 108 GLY A N 1
ATOM 774 C CA . GLY A 1 108 ? 15.731 0.698 -11.253 1.00 87.19 108 GLY A CA 1
ATOM 775 C C . GLY A 1 108 ? 15.529 1.209 -9.823 1.00 87.19 108 GLY A C 1
ATOM 776 O O . GLY A 1 108 ? 14.817 2.185 -9.583 1.00 87.19 108 GLY A O 1
ATOM 777 N N . LEU A 1 109 ? 16.225 0.570 -8.881 1.00 91.50 109 LEU A N 1
ATOM 778 C CA . LEU A 1 109 ? 16.170 0.840 -7.439 1.00 91.50 109 LEU A CA 1
ATOM 779 C C . LEU A 1 109 ? 16.265 2.333 -7.071 1.00 91.50 109 LEU A C 1
ATOM 781 O O . LEU A 1 109 ? 15.484 2.809 -6.250 1.00 91.50 109 LEU A O 1
ATOM 785 N N . GLU A 1 110 ? 17.162 3.089 -7.711 1.00 91.31 110 GLU A N 1
ATOM 786 C CA . GLU A 1 110 ? 17.357 4.521 -7.427 1.00 91.31 110 GLU A CA 1
ATOM 787 C C . GLU A 1 110 ? 16.084 5.355 -7.598 1.00 91.31 110 GLU A C 1
ATOM 789 O O . GLU A 1 110 ? 15.843 6.276 -6.824 1.00 91.31 110 GLU A O 1
ATOM 794 N N . ALA A 1 111 ? 15.244 5.018 -8.578 1.00 89.88 111 ALA A N 1
ATOM 795 C CA . ALA A 1 111 ? 13.989 5.726 -8.795 1.00 89.88 111 ALA A CA 1
ATOM 796 C C . ALA A 1 111 ? 12.876 5.252 -7.847 1.00 89.88 111 ALA A C 1
ATOM 798 O O . ALA A 1 111 ? 11.961 6.008 -7.531 1.00 89.88 111 ALA A O 1
ATOM 799 N N . VAL A 1 112 ? 12.970 4.018 -7.342 1.00 93.12 112 VAL A N 1
ATOM 800 C CA . VAL A 1 112 ? 12.017 3.468 -6.368 1.00 93.12 112 VAL A CA 1
ATOM 801 C C . VAL A 1 112 ? 12.223 4.064 -4.976 1.00 93.12 112 VAL A C 1
ATOM 803 O O . VAL A 1 112 ? 11.243 4.293 -4.272 1.00 93.12 112 VAL A O 1
ATOM 806 N N . ARG A 1 113 ? 13.467 4.360 -4.576 1.00 95.00 113 ARG A N 1
ATOM 807 C CA . ARG A 1 113 ? 13.797 4.934 -3.257 1.00 95.00 113 ARG A CA 1
ATOM 808 C C . ARG A 1 113 ? 12.992 6.192 -2.880 1.00 95.00 113 ARG A C 1
ATOM 810 O O . ARG A 1 113 ? 12.380 6.166 -1.815 1.00 95.00 113 ARG A O 1
ATOM 817 N N . PRO A 1 114 ? 12.914 7.260 -3.700 1.00 94.75 114 PRO A N 1
ATOM 818 C CA . PRO A 1 114 ? 12.126 8.441 -3.338 1.00 94.75 114 PRO A CA 1
ATOM 819 C C . PRO A 1 114 ? 10.628 8.131 -3.215 1.00 94.75 114 PRO A C 1
ATOM 821 O O . PRO A 1 114 ? 9.954 8.673 -2.341 1.00 94.75 114 PRO A O 1
ATOM 824 N N . ILE A 1 115 ? 10.106 7.217 -4.040 1.00 93.81 115 ILE A N 1
ATOM 825 C CA . ILE A 1 115 ? 8.705 6.778 -3.968 1.00 93.81 115 ILE A CA 1
ATOM 826 C C . ILE A 1 115 ? 8.459 5.992 -2.678 1.00 93.81 115 ILE A C 1
ATOM 828 O O . ILE A 1 115 ? 7.455 6.218 -2.008 1.00 93.81 115 ILE A O 1
ATOM 832 N N . ARG A 1 116 ? 9.377 5.091 -2.308 1.00 95.81 116 ARG A N 1
ATOM 833 C CA . ARG A 1 116 ? 9.342 4.354 -1.041 1.00 95.81 116 ARG A CA 1
ATOM 834 C C . ARG A 1 116 ? 9.301 5.318 0.142 1.00 95.81 116 ARG A C 1
ATOM 836 O O . ARG A 1 116 ? 8.443 5.161 1.003 1.00 95.81 116 ARG A O 1
ATOM 843 N N . ASP A 1 117 ? 10.197 6.299 0.173 1.00 96.62 117 ASP A N 1
ATOM 844 C CA . ASP A 1 117 ? 10.316 7.235 1.296 1.00 96.62 117 ASP A CA 1
ATOM 845 C C . ASP A 1 117 ? 9.065 8.122 1.430 1.00 96.62 117 ASP A C 1
ATOM 847 O O . ASP A 1 117 ? 8.582 8.381 2.533 1.00 96.62 117 ASP A O 1
ATOM 851 N N . GLU A 1 118 ? 8.473 8.535 0.307 1.00 96.25 118 GLU A N 1
ATOM 852 C CA . GLU A 1 118 ? 7.201 9.260 0.321 1.00 96.25 118 GLU A CA 1
ATOM 853 C C . GLU A 1 118 ? 6.033 8.371 0.782 1.00 96.25 118 GLU A C 1
ATOM 855 O O . GLU A 1 118 ? 5.171 8.827 1.538 1.00 96.25 118 GLU A O 1
ATOM 860 N N . ILE A 1 119 ? 6.000 7.097 0.376 1.00 96.50 119 ILE A N 1
ATOM 861 C CA . ILE A 1 119 ? 5.005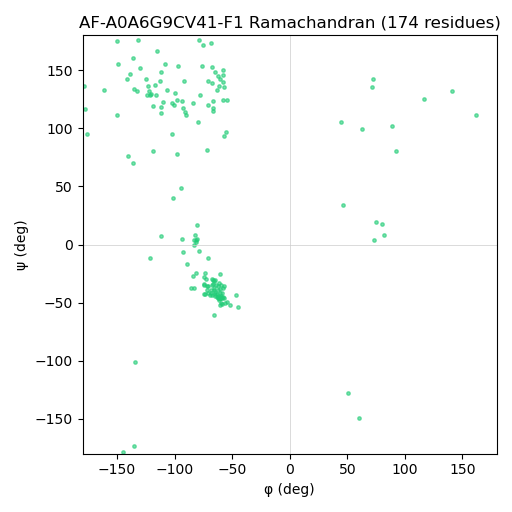 6.131 0.862 1.00 96.50 119 ILE A CA 1
ATOM 862 C C . ILE A 1 119 ? 5.142 5.937 2.373 1.00 96.50 119 ILE A C 1
ATOM 864 O O . ILE A 1 119 ? 4.132 5.982 3.069 1.00 96.50 119 ILE A O 1
ATOM 868 N N . GLU A 1 120 ? 6.361 5.763 2.884 1.00 97.38 120 GLU A N 1
ATOM 869 C CA . GLU A 1 120 ? 6.644 5.615 4.316 1.00 97.38 120 GLU A CA 1
ATOM 870 C C . GLU A 1 120 ? 6.066 6.793 5.111 1.00 97.38 120 GLU A C 1
ATOM 872 O O . GLU A 1 120 ? 5.291 6.603 6.052 1.00 97.38 120 GLU A O 1
ATOM 877 N N . ARG A 1 121 ? 6.336 8.024 4.659 1.00 97.31 121 ARG A N 1
ATOM 878 C CA . ARG A 1 121 ? 5.813 9.247 5.281 1.00 97.31 121 ARG A CA 1
ATOM 879 C C . ARG A 1 121 ? 4.284 9.289 5.296 1.00 97.31 121 ARG A C 1
ATOM 881 O O . ARG A 1 121 ? 3.684 9.668 6.303 1.00 97.31 121 ARG A O 1
ATOM 888 N N . ARG A 1 122 ? 3.635 8.925 4.186 1.00 97.44 122 ARG A N 1
ATOM 889 C CA . ARG A 1 122 ? 2.165 8.925 4.095 1.00 97.44 122 ARG A CA 1
ATOM 890 C C . ARG A 1 122 ? 1.529 7.816 4.927 1.00 97.44 122 ARG A C 1
ATOM 892 O O . ARG A 1 122 ? 0.471 8.036 5.512 1.00 97.44 122 ARG A O 1
ATOM 899 N N . VAL A 1 123 ? 2.167 6.650 5.003 1.00 97.12 123 VAL A N 1
ATOM 900 C CA . VAL A 1 123 ? 1.728 5.538 5.850 1.00 97.12 123 VAL A CA 1
ATOM 901 C C . VAL A 1 123 ? 1.821 5.918 7.324 1.00 97.12 123 VAL A C 1
ATOM 903 O O . VAL A 1 123 ? 0.859 5.692 8.049 1.00 97.12 123 VAL A O 1
ATOM 906 N N . GLN A 1 124 ? 2.909 6.555 7.763 1.00 96.19 124 GLN A N 1
ATOM 907 C CA . GLN A 1 124 ? 3.023 7.007 9.151 1.00 96.19 124 GLN A CA 1
ATOM 908 C C . GLN A 1 124 ? 1.901 7.990 9.516 1.00 96.19 124 GLN A C 1
ATOM 910 O O . GLN A 1 124 ? 1.216 7.802 10.518 1.00 96.19 124 GLN A O 1
ATOM 915 N N . ALA A 1 125 ? 1.636 8.974 8.650 1.00 95.69 125 ALA A N 1
ATOM 916 C CA . ALA A 1 125 ? 0.537 9.917 8.853 1.00 95.69 125 ALA A CA 1
ATOM 917 C C . ALA A 1 125 ? -0.839 9.222 8.908 1.00 95.69 125 ALA A C 1
ATOM 919 O O . ALA A 1 125 ? -1.693 9.599 9.709 1.00 95.69 125 ALA A O 1
ATOM 920 N N . LEU A 1 126 ? -1.049 8.191 8.081 1.00 95.06 126 LEU A N 1
ATOM 921 C CA . LEU A 1 126 ? -2.273 7.388 8.095 1.00 95.06 126 LEU A CA 1
ATOM 922 C C . LEU A 1 126 ? -2.440 6.616 9.412 1.00 95.06 126 LEU A C 1
ATOM 924 O O . LEU A 1 126 ? -3.547 6.558 9.946 1.00 95.06 126 LEU A O 1
ATOM 928 N N . ILE A 1 127 ? -1.366 6.022 9.935 1.00 94.12 127 ILE A N 1
ATOM 929 C CA . ILE A 1 127 ? -1.387 5.293 11.211 1.00 94.12 127 ILE A CA 1
ATOM 930 C C . ILE A 1 127 ? -1.750 6.236 12.355 1.00 94.12 127 ILE A C 1
ATOM 932 O O . ILE A 1 127 ? -2.612 5.898 13.171 1.00 94.12 127 ILE A O 1
ATOM 936 N N . ASP A 1 128 ? -1.123 7.411 12.398 1.00 93.56 128 ASP A N 1
ATOM 937 C CA . ASP A 1 128 ? -1.358 8.405 13.443 1.00 93.56 128 ASP A CA 1
ATOM 938 C C . ASP A 1 128 ? -2.827 8.852 13.442 1.00 93.56 128 ASP A C 1
ATOM 940 O O . ASP A 1 128 ? -3.484 8.848 14.485 1.00 93.56 128 ASP A O 1
ATOM 944 N N . GLU A 1 129 ? -3.379 9.144 12.261 1.00 92.19 129 GLU A N 1
ATOM 945 C CA . GLU A 1 129 ? -4.786 9.512 12.084 1.00 92.19 129 GLU A CA 1
ATOM 946 C C . GLU A 1 129 ? -5.739 8.399 12.554 1.00 92.19 129 GLU A C 1
ATOM 948 O O . GLU A 1 129 ? -6.635 8.640 13.367 1.00 92.19 129 GLU A O 1
ATOM 953 N N . LEU A 1 130 ? -5.544 7.164 12.079 1.00 90.44 130 LEU A N 1
ATOM 954 C CA . LEU A 1 130 ? -6.430 6.040 12.405 1.00 90.44 130 LEU A CA 1
ATOM 955 C C . LEU A 1 130 ? -6.362 5.657 13.889 1.00 90.44 130 LEU A C 1
ATOM 957 O O . LEU A 1 130 ? -7.375 5.280 14.486 1.00 90.44 130 LEU A O 1
ATOM 961 N N . THR A 1 131 ? -5.189 5.792 14.505 1.00 87.25 131 THR A N 1
ATOM 962 C CA . THR A 1 131 ? -4.997 5.519 15.933 1.00 87.25 131 THR A CA 1
ATOM 963 C C . THR A 1 131 ? -5.667 6.588 16.795 1.00 87.25 131 THR A C 1
ATOM 965 O O . THR A 1 131 ? -6.335 6.245 17.773 1.00 87.25 131 THR A O 1
ATOM 968 N N . GLN A 1 132 ? -5.566 7.866 16.418 1.00 85.62 132 GLN A N 1
ATOM 969 C CA . GLN A 1 132 ? -6.243 8.963 17.120 1.00 85.62 132 GLN A CA 1
ATOM 970 C C . GLN A 1 132 ? -7.767 8.836 17.048 1.00 85.62 132 GLN A C 1
ATOM 972 O O . GLN A 1 132 ? -8.440 8.954 18.073 1.00 85.62 132 GLN A O 1
ATOM 977 N N . ILE A 1 133 ? -8.315 8.532 15.866 1.00 80.81 133 ILE A N 1
ATOM 978 C CA . ILE A 1 133 ? -9.758 8.309 15.690 1.00 80.81 133 ILE A CA 1
ATOM 979 C C . ILE A 1 133 ? -10.231 7.170 16.597 1.00 80.81 133 ILE A C 1
ATOM 981 O O . ILE A 1 133 ? -11.229 7.309 17.304 1.00 80.81 133 ILE A O 1
ATOM 985 N N . ARG A 1 134 ? -9.489 6.057 16.636 1.00 79.31 134 ARG A N 1
ATOM 986 C CA . ARG A 1 134 ? -9.807 4.927 17.515 1.00 79.31 134 ARG A CA 1
ATOM 987 C C . ARG A 1 134 ? -9.823 5.334 18.988 1.00 79.31 134 ARG A C 1
ATOM 989 O O . ARG A 1 134 ? -10.758 4.970 19.696 1.00 79.31 134 ARG A O 1
ATOM 996 N N . GLN A 1 135 ? -8.818 6.078 19.445 1.00 78.25 135 GLN A N 1
ATOM 997 C CA . GLN A 1 135 ? -8.739 6.542 20.833 1.00 78.25 135 GLN A CA 1
ATOM 998 C C . GLN A 1 135 ? -9.924 7.449 21.194 1.00 78.25 135 GLN A C 1
ATOM 1000 O O . GLN A 1 135 ? -10.579 7.221 22.212 1.00 78.25 135 GLN A O 1
ATOM 1005 N N . ALA A 1 136 ? -10.264 8.406 20.327 1.00 75.12 136 ALA A N 1
ATOM 1006 C CA . ALA A 1 136 ? -11.398 9.306 20.534 1.00 75.12 136 ALA A CA 1
ATOM 1007 C C . ALA A 1 136 ? -12.740 8.552 20.633 1.00 75.12 136 ALA A C 1
ATOM 1009 O O . ALA A 1 136 ? -13.563 8.845 21.505 1.00 75.12 136 ALA A O 1
ATOM 1010 N N . LEU A 1 137 ? -12.947 7.537 19.786 1.00 71.25 137 LEU A N 1
ATOM 1011 C CA . LEU A 1 137 ? -14.151 6.698 19.818 1.00 71.25 137 LEU A CA 1
ATOM 1012 C C . LEU A 1 137 ? -14.228 5.831 21.084 1.00 71.25 137 LEU A C 1
ATOM 1014 O O . LEU A 1 137 ? -15.315 5.629 21.627 1.00 71.25 137 LEU A O 1
ATOM 1018 N N . THR A 1 138 ? -13.091 5.351 21.598 1.00 67.69 138 THR A N 1
ATOM 1019 C CA . THR A 1 138 ? -13.070 4.608 22.868 1.00 67.69 138 THR A CA 1
ATOM 1020 C C . THR A 1 138 ? -13.407 5.495 24.067 1.00 67.69 138 THR A C 1
ATOM 1022 O O . THR A 1 138 ? -14.227 5.101 24.889 1.00 67.69 138 THR A O 1
ATOM 1025 N N . THR A 1 139 ? -12.887 6.726 24.132 1.00 62.84 139 THR A N 1
ATOM 1026 C CA . THR A 1 139 ? -13.159 7.644 25.255 1.00 62.84 139 THR A CA 1
ATOM 1027 C C . THR A 1 139 ? -14.609 8.127 25.316 1.00 62.84 139 THR A C 1
ATOM 1029 O O . THR A 1 139 ? -15.128 8.390 26.398 1.00 62.84 139 THR A O 1
ATOM 1032 N N . ALA A 1 140 ? -15.285 8.224 24.167 1.00 60.28 140 ALA A N 1
ATOM 1033 C CA . ALA A 1 140 ? -16.690 8.622 24.111 1.00 60.28 140 ALA A CA 1
ATOM 1034 C C . ALA A 1 140 ? -17.647 7.515 24.592 1.00 60.28 140 ALA A C 1
ATOM 1036 O O . ALA A 1 140 ? -18.750 7.821 25.032 1.00 60.28 140 ALA A O 1
ATOM 1037 N N . THR A 1 141 ? -17.231 6.245 24.527 1.00 56.72 141 THR A N 1
ATOM 1038 C CA . THR A 1 141 ? -18.073 5.098 24.914 1.00 56.72 141 THR A CA 1
ATOM 1039 C C . THR A 1 141 ? -18.035 4.832 26.426 1.00 56.72 141 THR A C 1
ATOM 1041 O O . THR A 1 141 ? -19.021 4.367 26.980 1.00 56.72 141 THR A O 1
ATOM 1044 N N . ASP A 1 142 ? -16.944 5.193 27.112 1.00 56.84 142 ASP A N 1
ATOM 1045 C CA . ASP A 1 142 ? -16.816 5.083 28.581 1.00 56.84 142 ASP A CA 1
ATOM 1046 C C . ASP A 1 142 ? -17.470 6.251 29.352 1.00 56.84 142 ASP A C 1
ATOM 1048 O O . ASP A 1 142 ? -17.420 6.302 30.580 1.00 56.84 142 ASP A O 1
ATOM 1052 N N . SER A 1 143 ? -18.101 7.198 28.650 1.00 54.28 143 SER A N 1
ATOM 1053 C CA . SER A 1 143 ? -18.845 8.315 29.247 1.00 54.28 143 SER A CA 1
ATOM 1054 C C . SER A 1 143 ? -20.338 7.994 29.366 1.00 54.28 143 SER A C 1
ATOM 1056 O O . SER A 1 143 ? -21.175 8.800 28.960 1.00 54.28 143 SER A O 1
ATOM 1058 N N . ASP A 1 144 ? -20.689 6.822 29.897 1.00 53.72 144 ASP A N 1
ATOM 1059 C CA . ASP A 1 144 ? -22.058 6.602 30.365 1.00 53.72 144 ASP A CA 1
ATOM 1060 C C . ASP A 1 144 ? -22.233 7.439 31.648 1.00 53.72 144 ASP A C 1
ATOM 1062 O O . ASP A 1 144 ? -21.453 7.279 32.597 1.00 53.72 144 ASP A O 1
ATOM 1066 N N . PRO A 1 145 ? -23.176 8.396 31.706 1.00 57.59 145 PRO A N 1
ATOM 1067 C CA . PRO A 1 145 ? -23.420 9.136 32.934 1.00 57.59 145 PRO A CA 1
ATOM 1068 C C . PRO A 1 145 ? -23.847 8.146 34.029 1.00 57.59 145 PRO A C 1
ATOM 1070 O O . PRO A 1 145 ? -24.582 7.203 33.730 1.00 57.59 145 PRO A O 1
ATOM 1073 N N . PRO A 1 146 ? -23.432 8.331 35.299 1.00 54.91 146 PRO A N 1
ATOM 1074 C CA . PRO A 1 146 ? -23.967 7.512 36.375 1.00 54.91 146 PRO A CA 1
ATOM 1075 C C . PRO A 1 146 ? -25.492 7.629 36.338 1.00 54.91 146 PRO A C 1
ATOM 1077 O O . PRO A 1 146 ? -26.030 8.738 36.348 1.00 54.91 146 PRO A O 1
ATOM 1080 N N . ASP A 1 147 ? -26.164 6.484 36.244 1.00 53.66 147 ASP A N 1
ATOM 1081 C CA . ASP A 1 147 ? -27.615 6.364 36.310 1.00 53.66 147 ASP A CA 1
ATOM 1082 C C . ASP A 1 147 ? -28.097 7.011 37.619 1.00 53.66 147 ASP A C 1
ATOM 1084 O O . ASP A 1 147 ? -28.012 6.436 38.705 1.00 53.66 147 ASP A O 1
ATOM 1088 N N . THR A 1 148 ? -28.522 8.273 37.537 1.00 57.12 148 THR A N 1
ATOM 1089 C CA . THR A 1 148 ? -28.994 9.048 38.691 1.00 57.12 148 THR A CA 1
ATOM 1090 C C . THR A 1 148 ? -30.450 8.745 39.026 1.00 57.12 148 THR A C 1
ATOM 1092 O O . THR A 1 148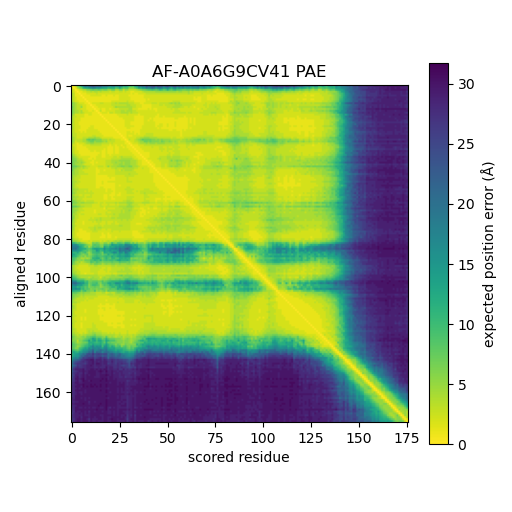 ? -31.009 9.388 39.912 1.00 57.12 148 THR A O 1
ATOM 1095 N N . ASN A 1 149 ? -31.076 7.747 38.391 1.00 51.56 149 ASN A N 1
ATOM 1096 C CA . ASN A 1 149 ? -32.481 7.434 38.620 1.00 51.56 149 ASN A CA 1
ATOM 1097 C C . ASN A 1 149 ? -32.708 6.234 39.548 1.00 51.56 149 ASN A C 1
ATOM 1099 O O . ASN A 1 149 ? -33.630 5.441 39.360 1.00 51.56 149 ASN A O 1
ATOM 1103 N N . ARG A 1 150 ? -31.904 6.133 40.612 1.00 48.84 150 ARG A N 1
ATOM 1104 C CA . ARG A 1 150 ? -32.242 5.326 41.787 1.00 48.84 150 ARG A CA 1
ATOM 1105 C C . ARG A 1 150 ? -32.829 6.225 42.872 1.00 48.84 150 ARG A C 1
ATOM 1107 O O . ARG A 1 150 ? -32.161 6.570 43.842 1.00 48.84 150 ARG A O 1
ATOM 1114 N N . THR A 1 151 ? -34.097 6.602 42.726 1.00 54.69 151 THR A N 1
ATOM 1115 C CA . THR A 1 151 ? -34.909 7.007 43.881 1.00 54.69 151 THR A CA 1
ATOM 1116 C C . THR A 1 151 ? -35.217 5.755 44.700 1.00 54.69 151 THR A C 1
ATOM 1118 O O . THR A 1 151 ? -36.276 5.153 44.537 1.00 54.69 151 THR A O 1
ATOM 1121 N N . ASP A 1 152 ? -34.264 5.329 45.534 1.00 54.47 152 ASP A N 1
ATOM 1122 C CA . ASP A 1 152 ? -34.541 4.384 46.616 1.00 54.47 152 ASP A CA 1
ATOM 1123 C C . ASP A 1 152 ? -35.173 5.179 47.765 1.00 54.47 152 ASP A C 1
ATOM 1125 O O . ASP A 1 152 ? -34.543 5.987 48.451 1.00 54.47 152 ASP A O 1
ATOM 1129 N N . ASP A 1 153 ? -36.478 4.982 47.884 1.00 54.56 153 ASP A N 1
ATOM 1130 C CA . ASP A 1 153 ? -37.350 5.381 48.973 1.00 54.56 153 ASP A CA 1
ATOM 1131 C C . ASP A 1 153 ? -36.839 4.786 50.297 1.00 54.56 153 ASP A C 1
ATOM 1133 O O . ASP A 1 153 ? -37.130 3.646 50.651 1.00 54.56 153 ASP A O 1
ATOM 1137 N N . GLN A 1 154 ? -36.025 5.543 51.033 1.00 55.25 154 GLN A N 1
ATOM 1138 C CA . GLN A 1 154 ? -35.676 5.233 52.419 1.00 55.25 154 GLN A CA 1
ATOM 1139 C C . GLN A 1 154 ? -36.147 6.363 53.328 1.00 55.25 154 GLN A C 1
ATOM 1141 O O . GLN A 1 154 ? -35.378 7.221 53.761 1.00 55.25 154 GLN A O 1
ATOM 1146 N N . ARG A 1 155 ? -37.445 6.333 53.644 1.00 50.03 155 ARG A N 1
ATOM 1147 C CA . ARG A 1 155 ? -37.953 6.883 54.901 1.00 50.03 155 ARG A CA 1
ATOM 1148 C C . ARG A 1 155 ? -38.233 5.750 55.880 1.00 50.03 155 ARG A C 1
ATOM 1150 O O . ARG A 1 155 ? -39.047 4.872 55.624 1.00 50.03 155 ARG A O 1
ATOM 1157 N N . ASP A 1 156 ? -37.559 5.865 57.017 1.00 49.06 156 ASP A N 1
ATOM 1158 C CA . ASP A 1 156 ? -38.013 5.471 58.347 1.00 49.06 156 ASP A CA 1
ATOM 1159 C C . ASP A 1 156 ? -38.309 3.987 58.626 1.00 49.06 156 ASP A C 1
ATOM 1161 O O . ASP A 1 156 ? -39.447 3.531 58.529 1.00 49.06 156 ASP A O 1
ATOM 1165 N N . ARG A 1 157 ? -37.341 3.301 59.260 1.00 48.19 157 ARG A N 1
ATOM 1166 C CA . ARG A 1 157 ? -37.587 2.806 60.628 1.00 48.19 157 ARG A CA 1
ATOM 1167 C C . ARG A 1 157 ? -36.330 2.446 61.419 1.00 48.19 157 ARG A C 1
ATOM 1169 O O . ARG A 1 157 ? -35.439 1.746 60.962 1.00 48.19 157 ARG A O 1
ATOM 1176 N N . VAL A 1 158 ? -36.356 2.946 62.647 1.00 49.25 158 VAL A N 1
ATOM 1177 C CA . VAL A 1 158 ? -35.457 2.767 63.785 1.00 49.25 158 VAL A CA 1
ATOM 1178 C C . VAL A 1 158 ? -35.392 1.302 64.250 1.00 49.25 158 VAL A C 1
ATOM 1180 O O . VAL A 1 158 ? -36.426 0.669 64.442 1.00 49.25 158 VAL A O 1
ATOM 1183 N N . GLU A 1 159 ? -34.183 0.822 64.531 1.00 44.66 159 GLU A N 1
ATOM 1184 C CA . GLU A 1 159 ? -33.844 -0.319 65.405 1.00 44.66 159 GLU A CA 1
ATOM 1185 C C . GLU A 1 159 ? -33.029 0.245 66.599 1.00 44.66 159 GLU A C 1
ATOM 1187 O O . GLU A 1 159 ? -32.486 1.347 66.457 1.00 44.66 159 GLU A O 1
ATOM 1192 N N . PRO A 1 160 ? -32.781 -0.464 67.723 1.00 55.53 160 PRO A N 1
ATOM 1193 C CA . PRO A 1 160 ? -33.425 -1.655 68.299 1.00 55.53 160 PRO A CA 1
ATOM 1194 C C . PRO A 1 160 ? -33.743 -1.479 69.812 1.00 55.53 160 PRO A C 1
ATOM 1196 O O . PRO A 1 160 ? -33.329 -0.508 70.445 1.00 55.53 160 PRO A O 1
ATOM 1199 N N . GLY A 1 161 ? -34.399 -2.460 70.452 1.00 38.91 161 GLY A N 1
ATOM 1200 C CA . GLY A 1 161 ? -34.293 -2.583 71.914 1.00 38.91 161 GLY A CA 1
ATOM 1201 C C . GLY A 1 161 ? -35.353 -3.402 72.656 1.00 38.91 161 GLY A C 1
ATOM 1202 O O . GLY A 1 161 ? -36.452 -2.925 72.903 1.00 38.91 161 GLY A O 1
ATOM 1203 N N . ASN A 1 162 ? -34.893 -4.539 73.186 1.00 41.47 162 ASN A N 1
ATOM 1204 C CA . ASN A 1 162 ? -35.291 -5.157 74.460 1.00 41.47 162 ASN A CA 1
ATOM 1205 C C . ASN A 1 162 ? -36.483 -6.147 74.502 1.00 41.47 162 ASN A C 1
ATOM 1207 O O . ASN A 1 162 ? -37.650 -5.788 74.628 1.00 41.47 162 ASN A O 1
ATOM 1211 N N . ALA A 1 163 ? -36.130 -7.438 74.554 1.00 45.97 163 ALA A N 1
ATOM 1212 C CA . ALA A 1 163 ? -36.819 -8.466 75.353 1.00 45.97 163 ALA A CA 1
ATOM 1213 C C . ALA A 1 163 ? -36.587 -8.183 76.872 1.00 45.97 163 ALA A C 1
ATOM 1215 O O . ALA A 1 163 ? -35.740 -7.336 77.157 1.00 45.97 163 ALA A O 1
ATOM 1216 N N . PRO A 1 164 ? -37.198 -8.874 77.874 1.00 57.62 164 PRO A N 1
ATOM 1217 C CA . PRO A 1 164 ? -37.861 -10.183 77.797 1.00 57.62 164 PRO A CA 1
ATOM 1218 C C . PRO A 1 164 ? -39.118 -10.393 78.692 1.00 57.62 164 PRO A C 1
ATOM 1220 O O . PRO A 1 164 ? -39.491 -9.557 79.507 1.00 57.62 164 PRO A O 1
ATOM 1223 N N . ALA A 1 165 ? -39.659 -11.620 78.593 1.00 45.06 165 ALA A N 1
ATOM 1224 C CA . ALA A 1 165 ? -40.102 -12.502 79.692 1.00 45.06 165 ALA A CA 1
ATOM 1225 C C . ALA A 1 165 ? -41.601 -12.875 79.800 1.00 45.06 165 ALA A C 1
ATOM 1227 O O . ALA A 1 165 ? -42.445 -12.029 80.064 1.00 45.06 165 ALA A O 1
ATOM 1228 N N . ARG A 1 166 ? -41.809 -14.213 79.833 1.00 42.72 166 ARG A N 1
ATOM 1229 C CA . ARG A 1 166 ? -42.839 -14.994 80.572 1.00 42.72 166 ARG A CA 1
ATOM 1230 C C . ARG A 1 166 ? -44.277 -14.878 80.023 1.00 42.72 166 ARG A C 1
ATOM 1232 O O . ARG A 1 166 ? -44.695 -13.824 79.598 1.00 42.72 166 ARG A O 1
ATOM 1239 N N . SER A 1 167 ? -45.139 -15.894 79.988 1.00 46.00 167 SER A N 1
ATOM 1240 C CA . SER A 1 167 ? -45.183 -17.251 80.551 1.00 46.00 167 SER A CA 1
ATOM 1241 C C . SER A 1 167 ? -46.492 -17.908 80.087 1.00 46.00 167 SER A C 1
ATOM 1243 O O . SER A 1 167 ? -47.531 -17.269 80.200 1.00 46.00 167 SER A O 1
ATOM 1245 N N . ALA A 1 168 ? -46.454 -19.168 79.654 1.00 51.56 168 ALA A N 1
ATOM 1246 C CA . ALA A 1 168 ? -47.531 -20.171 79.734 1.00 51.56 168 ALA A CA 1
ATOM 1247 C C . ALA A 1 168 ? -46.935 -21.463 79.134 1.00 51.56 168 ALA A C 1
ATOM 1249 O O . ALA A 1 168 ? -46.452 -21.441 78.013 1.00 51.56 168 ALA A O 1
ATOM 1250 N N . GLY A 1 169 ? -46.771 -22.585 79.829 1.00 49.91 169 GLY A N 1
ATOM 1251 C CA . GLY A 1 169 ? -47.694 -23.184 80.776 1.00 49.91 169 GLY A CA 1
ATOM 1252 C C . GLY A 1 169 ? -48.570 -24.179 80.022 1.00 49.91 169 GLY A C 1
ATOM 1253 O O . GLY A 1 169 ? -49.690 -23.832 79.685 1.00 49.91 169 GLY A O 1
ATOM 1254 N N . TYR A 1 170 ? -48.072 -25.393 79.759 1.00 49.50 170 TYR A N 1
ATOM 1255 C CA . TYR A 1 170 ? -48.945 -26.550 79.551 1.00 49.50 170 TYR A CA 1
ATOM 1256 C C . TYR A 1 170 ? -48.255 -27.843 8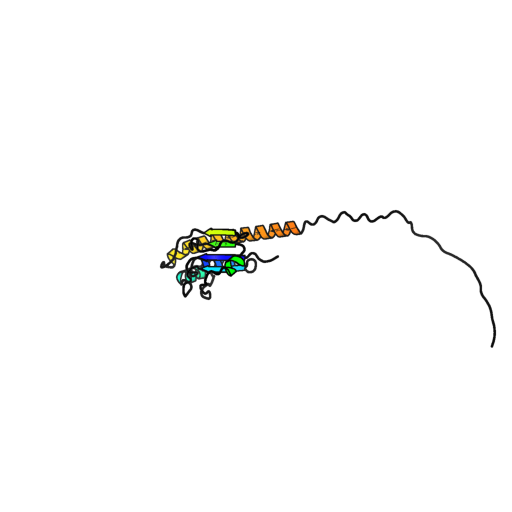0.006 1.00 49.50 170 TYR A C 1
ATOM 1258 O O . TYR A 1 170 ? -47.253 -28.286 79.451 1.00 49.50 170 TYR A O 1
ATOM 1266 N N . ARG A 1 171 ? -48.811 -28.393 81.086 1.00 51.97 171 ARG A N 1
ATOM 1267 C CA . ARG A 1 171 ? -48.584 -29.707 81.692 1.00 51.97 171 ARG A CA 1
ATOM 1268 C C . ARG A 1 171 ? -49.826 -30.534 81.365 1.00 51.97 171 ARG A C 1
ATOM 1270 O O . ARG A 1 171 ? -50.907 -30.015 81.602 1.00 51.97 171 ARG A O 1
ATOM 1277 N N . PHE A 1 172 ? -49.666 -31.770 80.895 1.00 52.47 172 PHE A N 1
ATOM 1278 C CA . PHE A 1 172 ? -50.588 -32.914 81.071 1.00 52.47 172 PHE A CA 1
ATOM 1279 C C . PHE A 1 172 ? -49.889 -34.134 80.425 1.00 52.47 172 PHE A C 1
ATOM 1281 O O . PHE A 1 172 ? -49.696 -34.149 79.217 1.00 52.47 172 PHE A O 1
ATOM 1288 N N . GLU A 1 173 ? -49.163 -35.000 81.142 1.00 48.47 173 GLU A N 1
ATOM 1289 C CA . GLU A 1 173 ? -49.625 -36.155 81.943 1.00 48.47 173 GLU A CA 1
ATOM 1290 C C . GLU A 1 173 ? -50.682 -37.047 81.256 1.00 48.47 173 GLU A C 1
ATOM 1292 O O . GLU A 1 173 ? -51.848 -36.682 81.195 1.00 48.47 173 GLU A O 1
ATOM 1297 N N . HIS A 1 174 ? -50.272 -38.240 80.789 1.00 48.34 174 HIS A N 1
ATOM 1298 C CA . HIS A 1 174 ? -50.570 -39.565 81.384 1.00 48.34 174 HIS A CA 1
ATOM 1299 C C . HIS A 1 174 ? -50.866 -40.714 80.390 1.00 48.34 174 HIS A C 1
ATOM 1301 O O . HIS A 1 174 ? -51.798 -40.635 79.601 1.00 48.34 174 HIS A O 1
ATOM 1307 N N . ARG A 1 175 ? -50.182 -41.844 80.673 1.00 48.56 175 ARG A N 1
ATOM 1308 C CA . ARG A 1 175 ? -50.548 -43.273 80.487 1.00 48.56 175 ARG A CA 1
ATOM 1309 C C . ARG A 1 175 ? -50.582 -43.819 79.051 1.00 48.56 175 ARG A C 1
ATOM 1311 O O . ARG A 1 175 ? -51.158 -43.208 78.169 1.00 48.56 175 ARG A O 1
ATOM 1318 N N . GLY A 1 176 ? -50.042 -45.007 78.789 1.00 50.88 176 GLY A N 1
ATOM 1319 C CA . GLY A 1 176 ? -49.481 -46.040 79.667 1.00 50.88 176 GLY A CA 1
ATOM 1320 C C . GLY A 1 176 ? -48.905 -47.182 78.843 1.00 50.88 176 GLY A C 1
ATOM 1321 O O . GLY A 1 176 ? -48.857 -47.031 77.603 1.00 50.88 176 GLY A O 1
#

InterPro domains:
  IPR023485 Phosphotyrosine protein phosphatase I [PF01451] (5-132)
  IPR023485 Phosphotyrosine protein phosphatase I [SM00226] (4-129)
  IPR036196 Phosphotyrosine protein phosphatase I superfamily [SSF52788] (2-130)

Radius of gyration: 33.47 Å; Cα contacts (8 Å, |Δi|>4): 244; chains: 1; bounding box: 68×57×98 Å

Mean predicted aligned error: 12.34 Å

Sequence (176 aa):
MSKPSVLFVCVHNAGRSQMAAGFLSHLAGDAIEVRSAGSAPAETVNSAAVEAMAERGIDISAQSPKILTVDAVQDSDVVITMGCGDTCPIFPGKSYRDWVLDDPAGQGLEAVRPIRDEIERRVQALIDELTQIRQALTTATDSDPPDTNRTDDQRDRVEPGNAPARSAGYRFEHRG

Nearest PDB structures (foldseek):
  3t38-assembly1_B  TM=9.542E-01  e=3.074E-14  Corynebacterium glutamicum
  3t38-assembly1_A  TM=9.355E-01  e=1.545E-14  Corynebacterium glutamicum
  2cd7-assembly1_A  TM=9.283E-01  e=3.308E-13  Staphylococcus aureus
  3rh0-assembly1_A  TM=9.111E-01  e=2.576E-13  Corynebacterium glutamicum
  2fxi-assembly1_A  TM=9.300E-01  e=7.938E-13  Staphylococcus aureus

Foldseek 3Di:
DDAAEEEEEEAALQALQLLLQQLLCVPCPPRYHGYYAHQHHDQAHDVLRQVLVVVVVTGSRPPGHHHDDPVSVVVHQEYEYEHRPPSDDDDPNHHYYYDDADDCVPHHNVNRNVRSVVSNVVSVVVSVVSVVVVVVVVVVVVPPPPPPPPPPDDDDDDDDDDDDDDDDDDDDDDDD

Organism: Rhodococcus erythropolis (NCBI:txid1833)

Solvent-accessible surface area (backbone atoms only — not comparable to full-atom values): 10691 Å² total; per-residue (Å²): 134,83,65,56,24,38,27,24,31,12,37,34,20,22,40,73,18,45,53,44,35,49,48,41,44,68,75,48,44,90,60,43,46,72,40,57,18,3,82,56,43,40,92,50,48,38,63,38,45,34,55,49,33,44,78,75,75,39,86,52,75,90,51,68,33,30,68,64,47,71,64,60,56,71,72,23,48,32,40,37,38,42,79,44,73,87,76,66,86,87,62,90,94,47,49,77,45,81,47,92,68,86,80,51,80,96,50,57,46,79,63,34,43,65,53,48,55,53,40,48,56,52,43,53,53,50,50,54,52,55,51,50,53,51,53,54,57,52,60,61,66,74,63,68,72,80,82,80,83,72,83,74,89,80,80,86,84,89,83,86,86,81,85,86,83,88,87,84,88,88,88,82,90,84,89,131